Protein AF-A0A6A6W5V9-F1 (afdb_monomer_lite)

Organism: NCBI:txid470096

Structure (mmCIF, N/CA/C/O backbone):
data_AF-A0A6A6W5V9-F1
#
_entry.id   AF-A0A6A6W5V9-F1
#
loop_
_atom_site.group_PDB
_atom_site.id
_atom_site.type_symbol
_atom_site.label_atom_id
_atom_site.label_alt_id
_atom_site.label_comp_id
_atom_site.label_asym_id
_atom_site.label_entity_id
_atom_site.label_seq_id
_atom_site.pdbx_PDB_ins_code
_atom_site.Cartn_x
_atom_site.Cartn_y
_atom_site.Cartn_z
_atom_site.occupancy
_at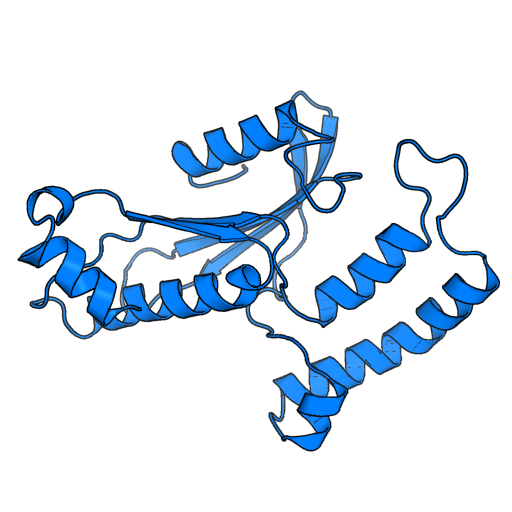om_site.B_iso_or_equiv
_atom_site.auth_seq_id
_atom_site.auth_comp_id
_atom_site.auth_asym_id
_atom_site.auth_atom_id
_atom_site.pdbx_PDB_model_num
ATOM 1 N N . MET A 1 1 ? 5.969 0.106 18.426 1.00 78.44 1 MET A N 1
ATOM 2 C CA . MET A 1 1 ? 4.939 0.489 17.432 1.00 78.44 1 MET A CA 1
ATOM 3 C C . MET A 1 1 ? 3.531 0.160 17.922 1.00 78.44 1 MET A C 1
ATOM 5 O O . MET A 1 1 ? 2.947 1.045 18.519 1.00 78.44 1 MET A O 1
ATOM 9 N N . HIS A 1 2 ? 2.992 -1.065 17.795 1.00 87.19 2 HIS A N 1
ATOM 10 C CA . HIS A 1 2 ? 1.617 -1.368 18.265 1.00 87.19 2 HIS A CA 1
ATOM 11 C C . HIS A 1 2 ? 1.360 -0.992 19.739 1.00 87.19 2 HIS A C 1
ATOM 13 O O . HIS A 1 2 ? 0.440 -0.237 20.027 1.00 87.19 2 HIS A O 1
ATOM 19 N N . HIS A 1 3 ? 2.195 -1.471 20.669 1.00 86.19 3 HIS A N 1
ATOM 20 C CA . HIS A 1 3 ? 2.041 -1.132 22.091 1.00 86.19 3 HIS A CA 1
ATOM 21 C C . HIS A 1 3 ? 2.204 0.364 22.361 1.00 86.19 3 HIS A C 1
ATOM 23 O O . HIS A 1 3 ? 1.461 0.924 23.156 1.00 86.19 3 HIS A O 1
ATOM 29 N N . SER A 1 4 ? 3.124 1.018 21.652 1.00 88.56 4 SER A N 1
ATOM 30 C CA . SER A 1 4 ? 3.313 2.468 21.720 1.00 88.56 4 SER A CA 1
ATOM 31 C C . SER A 1 4 ? 2.030 3.217 21.333 1.00 88.56 4 SER A C 1
ATOM 33 O O . SER A 1 4 ? 1.661 4.165 22.012 1.00 88.56 4 SER A O 1
ATOM 35 N N . LEU A 1 5 ? 1.314 2.753 20.300 1.00 89.12 5 LEU A N 1
ATOM 36 C CA . LEU A 1 5 ? 0.023 3.320 19.895 1.00 89.12 5 LEU A CA 1
ATOM 37 C C . LEU A 1 5 ? -1.068 3.084 20.942 1.00 89.12 5 LEU A C 1
ATOM 39 O O . LEU A 1 5 ? -1.829 4.000 21.224 1.00 89.12 5 LEU A O 1
ATOM 43 N N . GLN A 1 6 ? -1.126 1.895 21.552 1.00 88.50 6 GLN A N 1
ATOM 44 C CA . GLN A 1 6 ? -2.073 1.627 22.640 1.00 88.50 6 GLN A CA 1
ATOM 45 C C . GLN A 1 6 ? -1.836 2.543 23.843 1.00 88.50 6 GLN A C 1
ATOM 47 O O . GLN A 1 6 ? -2.789 3.109 24.366 1.00 88.50 6 GLN A O 1
ATOM 52 N N . VAL A 1 7 ? -0.579 2.713 24.265 1.00 89.06 7 VAL A N 1
ATOM 53 C CA . VAL A 1 7 ? -0.219 3.644 25.347 1.00 89.06 7 VAL A CA 1
ATOM 54 C C . VAL A 1 7 ? -0.593 5.074 24.962 1.00 89.06 7 VAL A C 1
ATOM 56 O O . VAL A 1 7 ? -1.201 5.781 25.759 1.00 89.06 7 VAL A O 1
ATOM 59 N N . PHE A 1 8 ? -0.303 5.488 23.728 1.00 89.06 8 PHE A N 1
ATOM 60 C CA . PHE A 1 8 ? -0.647 6.822 23.244 1.00 89.06 8 PHE A CA 1
ATOM 61 C C . PHE A 1 8 ? -2.147 7.121 23.361 1.00 89.06 8 PHE A C 1
ATOM 63 O O . PHE A 1 8 ? -2.512 8.096 24.008 1.00 89.06 8 PHE A O 1
ATOM 70 N N . VAL A 1 9 ? -3.019 6.261 22.824 1.00 88.31 9 VAL A N 1
ATOM 71 C CA . VAL A 1 9 ? -4.477 6.504 22.819 1.00 88.31 9 VAL A CA 1
ATOM 72 C C . VAL A 1 9 ? -5.152 6.309 24.180 1.00 88.31 9 VAL A C 1
ATOM 74 O O . VAL A 1 9 ? -6.354 6.513 24.291 1.00 88.31 9 VAL A O 1
ATOM 77 N N . THR A 1 10 ? -4.416 5.889 25.213 1.00 86.06 10 THR A N 1
ATOM 78 C CA . THR A 1 10 ? -4.989 5.647 26.550 1.00 86.06 10 THR A CA 1
ATOM 79 C C . THR A 1 10 ? -4.391 6.460 27.670 1.00 86.06 10 THR A C 1
ATOM 81 O O . THR A 1 10 ? -5.098 6.778 28.617 1.00 86.06 10 THR A O 1
ATOM 84 N N . GLN A 1 11 ? -3.099 6.755 27.597 1.00 89.00 11 GLN A N 1
ATOM 85 C CA . GLN A 1 11 ? -2.372 7.418 28.674 1.00 89.00 11 GLN A CA 1
ATOM 86 C C . GLN A 1 11 ? -1.934 8.820 28.274 1.00 89.00 11 GLN A C 1
ATOM 88 O O . GLN A 1 11 ? -1.946 9.716 29.107 1.00 89.00 11 GLN A O 1
ATOM 93 N N . VAL A 1 12 ? -1.551 9.018 27.010 1.00 92.25 12 VAL A N 1
ATOM 94 C CA . VAL A 1 12 ? -1.026 10.308 26.537 1.00 92.25 12 VAL A CA 1
ATOM 95 C C . VAL A 1 12 ? -2.154 11.186 26.002 1.00 92.25 12 VAL A C 1
ATOM 97 O O . VAL A 1 12 ? -2.257 12.355 26.356 1.00 92.25 12 VAL A O 1
ATOM 100 N N . CYS A 1 13 ? -3.015 10.616 25.161 1.00 90.31 13 CYS A N 1
ATOM 101 C CA . CYS A 1 13 ? -4.137 11.296 24.525 1.00 90.31 13 CYS A CA 1
ATOM 102 C C . CYS A 1 13 ? -5.409 10.436 24.640 1.00 90.31 13 CYS A C 1
ATOM 104 O O . CYS A 1 13 ? -5.866 9.885 23.635 1.00 90.31 13 CYS A O 1
ATOM 106 N N . PRO A 1 14 ? -5.976 10.285 25.851 1.00 88.62 14 PRO A N 1
ATOM 107 C CA . PRO A 1 14 ? -7.156 9.448 26.086 1.00 88.62 14 PRO A CA 1
ATOM 108 C C . PRO A 1 14 ? -8.393 9.901 25.295 1.00 88.62 14 PRO A C 1
ATOM 110 O O . PRO A 1 14 ? -9.194 9.062 24.886 1.00 88.62 14 PRO A O 1
ATOM 113 N N . ASP A 1 15 ? -8.510 11.195 24.986 1.00 89.75 15 ASP A N 1
ATOM 114 C CA . ASP A 1 15 ? -9.608 11.745 24.173 1.00 89.75 15 ASP A CA 1
ATOM 115 C C . ASP A 1 15 ? -9.603 11.222 22.724 1.00 89.75 15 ASP A C 1
ATOM 117 O O . ASP A 1 15 ? -10.602 11.316 22.012 1.00 89.75 15 ASP A O 1
ATOM 121 N N . LEU A 1 16 ? -8.487 10.634 22.274 1.00 86.94 16 LEU A N 1
ATOM 122 C CA . LEU A 1 16 ? -8.350 10.020 20.952 1.00 86.94 16 LEU A CA 1
ATOM 123 C C . LEU A 1 16 ? -8.625 8.508 20.952 1.00 86.94 16 LEU A C 1
ATOM 125 O O . LEU A 1 16 ? -8.494 7.880 19.902 1.00 86.94 16 LEU A O 1
ATOM 129 N N . SER A 1 17 ? -9.004 7.916 22.088 1.00 85.25 17 SER A N 1
ATOM 130 C CA . SER A 1 17 ? -9.270 6.472 22.228 1.00 85.25 17 SER A CA 1
ATOM 131 C C . SER A 1 17 ? -10.307 5.945 21.232 1.00 85.25 17 SER A C 1
ATOM 133 O O . SER A 1 17 ? -10.095 4.906 20.605 1.00 85.25 17 SER A O 1
ATOM 135 N N . GLU A 1 18 ? -11.380 6.704 21.013 1.00 86.12 18 GLU A N 1
ATOM 136 C CA . GLU A 1 18 ? -12.452 6.355 20.071 1.00 86.12 18 GLU A CA 1
ATOM 137 C C . GLU A 1 18 ? -12.241 6.946 18.666 1.00 86.12 18 GLU A C 1
ATOM 139 O O . GLU A 1 18 ? -12.945 6.593 17.709 1.00 86.12 18 GLU A O 1
ATOM 144 N N . ALA A 1 19 ? -11.255 7.834 18.502 1.00 86.69 19 ALA A N 1
ATOM 145 C CA . ALA A 1 19 ? -11.025 8.541 17.250 1.00 86.69 19 ALA A CA 1
ATOM 146 C C . ALA A 1 19 ? -10.655 7.578 16.112 1.00 86.69 19 ALA A C 1
ATOM 148 O O . ALA A 1 19 ? -9.946 6.587 16.290 1.00 86.69 19 ALA A O 1
ATOM 149 N N . SER A 1 20 ? -11.114 7.890 14.897 1.00 88.50 20 SER A N 1
ATOM 150 C CA . SER A 1 20 ? -10.758 7.112 13.707 1.00 88.50 20 SER A CA 1
ATOM 151 C C . SER A 1 20 ? -9.262 7.234 13.418 1.00 88.50 20 SER A C 1
ATOM 153 O O . SER A 1 20 ? -8.794 8.280 12.969 1.00 88.50 20 SER A O 1
ATOM 155 N N . PHE A 1 21 ? -8.521 6.149 13.636 1.00 88.69 21 PHE A N 1
ATOM 156 C CA . PHE A 1 21 ? -7.079 6.114 13.447 1.00 88.69 21 PHE A CA 1
ATOM 157 C C . PHE A 1 21 ? -6.738 5.721 12.006 1.00 88.69 21 PHE A C 1
ATOM 159 O O . PHE A 1 21 ? -7.248 4.729 11.477 1.00 88.69 21 PHE A O 1
ATOM 166 N N . ARG A 1 22 ? -5.871 6.494 11.351 1.00 88.06 22 ARG A N 1
ATOM 167 C CA . ARG A 1 22 ? -5.418 6.244 9.978 1.00 88.06 22 ARG A CA 1
ATOM 168 C C . ARG A 1 22 ? -3.896 6.245 9.944 1.00 88.06 22 ARG A C 1
ATOM 170 O O . ARG A 1 22 ? -3.269 7.127 10.517 1.00 88.06 22 ARG A O 1
ATOM 177 N N . LEU A 1 23 ? -3.314 5.255 9.277 1.00 88.19 23 LEU A N 1
ATOM 178 C CA . LEU A 1 23 ? -1.868 5.157 9.096 1.00 88.19 23 LEU A CA 1
ATOM 179 C C . LEU A 1 23 ? -1.469 5.773 7.758 1.00 88.19 23 LEU A C 1
ATOM 181 O O . LEU A 1 23 ? -2.047 5.421 6.734 1.00 88.19 23 LEU A O 1
ATOM 185 N N . THR A 1 24 ? -0.465 6.639 7.756 1.00 88.69 24 THR A N 1
ATOM 186 C CA . THR A 1 24 ? 0.112 7.203 6.531 1.00 88.69 24 THR A CA 1
ATOM 187 C C . THR A 1 24 ? 1.620 7.059 6.549 1.00 88.69 24 THR A C 1
ATOM 189 O O . THR A 1 24 ? 2.232 7.083 7.617 1.00 88.69 24 THR A O 1
ATOM 192 N N . GLY A 1 25 ? 2.235 6.918 5.383 1.00 83.50 25 GLY A N 1
ATOM 193 C CA . GLY A 1 25 ? 3.688 6.868 5.283 1.00 83.50 25 GLY A CA 1
ATOM 194 C C . GLY A 1 25 ? 4.168 6.709 3.853 1.00 83.50 25 GLY A C 1
ATOM 195 O O . GLY A 1 25 ? 3.373 6.468 2.946 1.00 83.50 25 GLY A O 1
ATOM 196 N N . GLU A 1 26 ? 5.479 6.837 3.681 1.00 81.00 26 GLU A N 1
ATOM 197 C CA . GLU A 1 26 ? 6.138 6.850 2.380 1.00 81.00 26 GLU A CA 1
ATOM 198 C C . GLU A 1 26 ? 7.308 5.859 2.307 1.00 81.00 26 GLU A C 1
ATOM 200 O O . GLU A 1 26 ? 7.868 5.471 3.340 1.00 81.00 26 GLU A O 1
ATOM 205 N N . SER A 1 27 ? 7.699 5.454 1.095 1.00 82.75 27 SER A N 1
ATOM 206 C CA . SER A 1 27 ? 8.915 4.672 0.853 1.00 82.75 27 SER A CA 1
ATOM 207 C C . SER A 1 27 ? 8.872 3.339 1.608 1.00 82.75 27 SER A C 1
ATOM 209 O O . SER A 1 27 ? 7.957 2.537 1.406 1.00 82.75 27 SER A O 1
ATOM 211 N N . TYR A 1 28 ? 9.792 3.077 2.535 1.00 74.81 28 TYR A N 1
ATOM 212 C CA . TYR A 1 28 ? 9.809 1.834 3.313 1.00 74.81 28 TYR A CA 1
ATOM 213 C C . TYR A 1 28 ? 8.557 1.634 4.194 1.00 74.81 28 TYR A C 1
ATOM 215 O O . TYR A 1 28 ? 8.293 0.535 4.685 1.00 74.81 28 TYR A O 1
ATOM 223 N N . ALA A 1 29 ? 7.713 2.660 4.348 1.00 78.12 29 ALA A N 1
ATOM 224 C CA . ALA A 1 29 ? 6.372 2.509 4.904 1.00 78.12 29 ALA A CA 1
ATOM 225 C C . ALA A 1 29 ? 5.489 1.523 4.110 1.00 78.12 29 ALA A C 1
ATOM 227 O O . ALA A 1 29 ? 4.567 0.948 4.690 1.00 78.12 29 ALA A O 1
ATOM 228 N N . GLY A 1 30 ? 5.807 1.257 2.836 1.00 74.69 30 GLY A N 1
ATOM 229 C CA . GLY A 1 30 ? 5.242 0.154 2.046 1.00 74.69 30 GLY A CA 1
ATOM 230 C C . GLY A 1 30 ? 5.362 -1.213 2.721 1.00 74.69 30 GLY A C 1
ATOM 231 O O . GLY A 1 30 ? 4.459 -2.036 2.608 1.00 74.69 30 GLY A O 1
ATOM 232 N N . TYR A 1 31 ? 6.411 -1.407 3.520 1.00 74.62 31 TYR A N 1
ATOM 233 C CA . TYR A 1 31 ? 6.621 -2.583 4.360 1.00 74.62 31 TYR A CA 1
ATOM 234 C C . TYR A 1 31 ? 5.998 -2.412 5.757 1.00 74.62 31 TYR A C 1
ATOM 236 O O . TYR A 1 31 ? 5.317 -3.300 6.284 1.00 74.62 31 TYR A O 1
ATOM 244 N N . TYR A 1 32 ? 6.219 -1.255 6.391 1.00 78.69 32 TYR A N 1
ATOM 245 C CA . TYR A 1 32 ? 5.817 -1.045 7.786 1.00 78.69 32 TYR A CA 1
ATOM 246 C C . TYR A 1 32 ? 4.311 -0.941 7.986 1.00 78.69 32 TYR A C 1
ATOM 248 O O . TYR A 1 32 ? 3.791 -1.442 8.981 1.00 78.69 32 TYR A O 1
ATOM 256 N N . LEU A 1 33 ? 3.590 -0.279 7.086 1.00 84.75 33 LEU A N 1
ATOM 257 C CA . LEU A 1 33 ? 2.182 0.006 7.326 1.00 84.75 33 LEU A CA 1
ATOM 258 C C . LEU A 1 33 ? 1.273 -1.213 7.152 1.00 84.75 33 LEU A C 1
ATOM 260 O O . LEU A 1 33 ? 0.412 -1.396 8.014 1.00 84.75 33 LEU A O 1
ATOM 264 N N . PRO A 1 34 ? 1.466 -2.102 6.156 1.00 80.94 34 PRO A N 1
ATOM 265 C CA . PRO A 1 34 ? 0.701 -3.345 6.090 1.00 80.94 34 PRO A CA 1
ATOM 266 C C . PRO A 1 34 ? 0.959 -4.249 7.299 1.00 80.94 34 PRO A C 1
ATOM 268 O O . PRO A 1 34 ? 0.016 -4.788 7.881 1.00 80.94 34 PRO A O 1
ATOM 271 N N . THR A 1 35 ? 2.221 -4.373 7.729 1.00 81.25 35 THR A N 1
ATOM 272 C CA . THR A 1 35 ? 2.598 -5.204 8.885 1.00 81.25 35 THR A CA 1
ATOM 273 C C . THR A 1 35 ? 2.058 -4.635 10.199 1.00 81.25 35 THR A C 1
ATOM 275 O O . THR A 1 35 ? 1.463 -5.366 10.996 1.00 81.25 35 THR A O 1
ATOM 278 N N . LEU A 1 36 ? 2.183 -3.323 10.416 1.00 83.94 36 LEU A N 1
ATOM 279 C CA . LEU A 1 36 ? 1.620 -2.639 11.579 1.00 83.94 36 LEU A CA 1
ATOM 280 C C . LEU A 1 36 ? 0.089 -2.687 11.583 1.00 83.94 36 LEU A C 1
ATOM 282 O O . LEU A 1 36 ? -0.501 -2.983 12.621 1.00 83.94 36 LEU A O 1
ATOM 286 N N . GLY A 1 37 ? -0.553 -2.444 10.439 1.00 87.19 37 GLY A N 1
ATOM 287 C CA . GLY A 1 37 ? -2.004 -2.514 10.290 1.00 87.19 37 GLY A CA 1
ATOM 288 C C . GLY A 1 37 ? -2.541 -3.906 10.620 1.00 87.19 37 GLY A C 1
ATOM 289 O O . GLY A 1 37 ? -3.427 -4.043 11.465 1.00 87.19 37 GLY A O 1
ATOM 290 N N . ALA A 1 38 ? -1.938 -4.954 10.049 1.00 82.81 38 ALA A N 1
ATOM 291 C CA . ALA A 1 38 ? -2.275 -6.340 10.369 1.00 82.81 38 ALA A CA 1
ATOM 292 C C . ALA A 1 38 ? -2.075 -6.649 11.861 1.00 82.81 38 ALA A C 1
ATOM 294 O O . ALA A 1 38 ? -2.933 -7.281 12.483 1.00 82.81 38 ALA A O 1
ATOM 295 N N . ARG A 1 39 ? -0.982 -6.159 12.466 1.00 85.44 39 ARG A N 1
ATOM 296 C CA . ARG A 1 39 ? -0.720 -6.338 13.899 1.00 85.44 39 ARG A CA 1
ATOM 297 C C . ARG A 1 39 ? -1.774 -5.656 14.767 1.00 85.44 39 ARG A C 1
ATOM 299 O O . ARG A 1 39 ? -2.232 -6.290 15.712 1.00 85.44 39 ARG A O 1
ATOM 306 N N . ILE A 1 40 ? -2.166 -4.418 14.457 1.00 89.69 40 ILE A N 1
ATOM 307 C CA . ILE A 1 40 ? -3.221 -3.691 15.181 1.00 89.69 40 ILE A CA 1
ATOM 308 C C . ILE A 1 40 ? -4.521 -4.489 15.153 1.00 89.69 40 ILE A C 1
ATOM 310 O O . ILE A 1 40 ? -5.079 -4.797 16.202 1.00 89.69 40 ILE A O 1
ATOM 314 N N . VAL A 1 41 ? -4.981 -4.890 13.967 1.00 88.12 41 VAL A N 1
ATOM 315 C CA . VAL A 1 41 ? -6.259 -5.602 13.863 1.00 88.12 41 VAL A CA 1
ATOM 316 C C . VAL A 1 41 ? -6.195 -6.977 14.536 1.00 88.12 41 VAL A C 1
ATOM 318 O O . VAL A 1 41 ? -7.134 -7.366 15.229 1.00 88.12 41 VAL A O 1
ATOM 321 N N . SER A 1 42 ? -5.081 -7.700 14.391 1.00 87.56 42 SER A N 1
ATOM 322 C CA . SER A 1 42 ? -4.860 -8.977 15.077 1.00 87.56 42 SER A CA 1
ATOM 323 C C . SER A 1 42 ? -4.929 -8.826 16.600 1.00 87.56 42 SER A C 1
ATOM 325 O O . SER A 1 42 ? -5.635 -9.586 17.259 1.00 87.56 42 SER A O 1
ATOM 327 N N . GLN A 1 43 ? -4.243 -7.832 17.165 1.00 89.69 43 GLN A N 1
ATOM 328 C CA . GLN A 1 43 ? -4.216 -7.601 18.610 1.00 89.69 43 GLN A CA 1
ATOM 329 C C . GLN A 1 43 ? -5.568 -7.146 19.158 1.00 89.69 43 GLN A C 1
ATOM 331 O O . GLN A 1 43 ? -5.985 -7.643 20.203 1.00 89.69 43 GLN A O 1
ATOM 336 N N . ASN A 1 44 ? -6.267 -6.277 18.428 1.00 90.50 44 ASN A N 1
ATOM 337 C CA . ASN A 1 44 ? -7.626 -5.862 18.755 1.00 90.50 44 ASN A CA 1
ATOM 338 C C . ASN A 1 44 ? -8.568 -7.072 18.879 1.00 90.50 44 ASN A C 1
ATOM 340 O O . ASN A 1 44 ? -9.293 -7.212 19.861 1.00 90.50 44 ASN A O 1
ATOM 344 N N . ASN A 1 45 ? -8.502 -7.993 17.911 1.00 88.50 45 ASN A N 1
ATOM 345 C CA . ASN A 1 45 ? -9.332 -9.197 17.900 1.00 88.50 45 ASN A CA 1
ATOM 346 C C . ASN A 1 45 ? -8.955 -10.198 19.008 1.00 88.50 45 ASN A C 1
ATOM 348 O O . ASN A 1 45 ? -9.839 -10.808 19.602 1.00 88.50 45 ASN A O 1
ATOM 352 N N . LEU A 1 46 ? -7.658 -10.389 19.276 1.00 91.38 46 LEU A N 1
ATOM 353 C CA . LEU A 1 46 ? -7.181 -11.330 20.299 1.00 91.38 46 LEU A CA 1
ATOM 354 C C . LEU A 1 46 ? -7.472 -10.849 21.725 1.00 91.38 46 LEU A C 1
ATOM 356 O O . LEU A 1 46 ? -7.684 -11.665 22.620 1.00 91.38 46 LEU A O 1
ATOM 360 N N . TYR A 1 47 ? -7.479 -9.534 21.945 1.00 91.50 47 TYR A N 1
ATOM 361 C CA . TYR A 1 47 ? -7.624 -8.938 23.270 1.00 91.50 47 TYR A CA 1
ATOM 362 C C . TYR A 1 47 ? -8.702 -7.846 23.277 1.00 91.50 47 TYR A C 1
ATOM 364 O O . TYR A 1 47 ? -8.380 -6.671 23.458 1.00 91.50 47 TYR A O 1
ATOM 372 N N . PRO A 1 48 ? -9.992 -8.205 23.152 1.00 89.69 48 PRO A N 1
ATOM 373 C CA . PRO A 1 48 ? -11.083 -7.236 22.999 1.00 89.69 48 PRO A CA 1
ATOM 374 C C . PRO A 1 48 ? -11.295 -6.339 24.229 1.00 89.69 48 PRO A C 1
ATOM 376 O O . PRO A 1 48 ? -11.877 -5.270 24.118 1.00 89.69 48 PRO A O 1
ATOM 379 N N . LYS A 1 49 ? -10.816 -6.761 25.408 1.00 89.62 49 LYS A N 1
ATOM 380 C CA . LYS A 1 49 ? -10.891 -5.983 26.658 1.00 89.62 49 LYS A CA 1
ATOM 381 C C . LYS A 1 49 ? -9.714 -5.023 26.860 1.00 89.62 49 LYS A C 1
ATOM 383 O O . LYS A 1 49 ? -9.714 -4.261 27.820 1.00 89.62 49 LYS A O 1
ATOM 388 N N . ARG A 1 50 ? -8.674 -5.100 26.022 1.00 87.56 50 ARG A N 1
ATOM 389 C CA . ARG A 1 50 ? -7.555 -4.149 26.071 1.00 87.56 50 ARG A CA 1
ATOM 390 C C . ARG A 1 50 ? -7.929 -2.873 25.325 1.00 87.56 50 ARG A C 1
ATOM 392 O O . ARG A 1 50 ? -8.830 -2.913 24.491 1.00 87.56 50 ARG A O 1
ATOM 399 N N . PRO A 1 51 ? -7.210 -1.770 25.559 1.00 86.31 51 PRO A N 1
ATOM 400 C CA . PRO A 1 51 ? -7.369 -0.591 24.736 1.00 86.31 51 PRO A CA 1
ATOM 401 C C . PRO A 1 51 ? -7.193 -0.880 23.253 1.00 86.31 51 PRO A C 1
ATOM 403 O O . PRO A 1 51 ? -6.204 -1.494 22.834 1.00 86.31 51 PRO A O 1
ATOM 406 N N . GLN A 1 52 ? -8.175 -0.447 22.476 1.00 89.94 52 GLN A N 1
ATOM 407 C CA . GLN A 1 52 ? -8.241 -0.700 21.050 1.00 89.94 52 GLN A CA 1
ATOM 408 C C . GLN A 1 52 ? -7.645 0.484 20.298 1.00 89.94 52 GLN A C 1
ATOM 410 O O . GLN A 1 52 ? -7.855 1.636 20.662 1.00 89.94 52 GLN A O 1
ATOM 415 N N . VAL A 1 53 ? -6.932 0.203 19.210 1.00 90.62 53 VAL A N 1
ATOM 416 C CA . VAL A 1 53 ? -6.613 1.237 18.219 1.00 90.62 53 VAL A CA 1
ATOM 417 C C . VAL A 1 53 ? -7.657 1.134 17.116 1.00 90.62 53 VAL A C 1
ATOM 419 O O . VAL A 1 53 ? -7.702 0.127 16.403 1.00 90.62 53 VAL A O 1
ATOM 422 N N . ASN A 1 54 ? -8.511 2.150 16.974 1.00 90.56 54 ASN A N 1
ATOM 423 C CA . ASN A 1 54 ? -9.614 2.179 16.007 1.00 90.56 54 ASN A CA 1
ATOM 424 C C . ASN A 1 54 ? -9.118 2.439 14.568 1.00 90.56 54 ASN A C 1
ATOM 426 O O . ASN A 1 54 ? -9.453 3.443 13.938 1.00 90.56 54 ASN A O 1
ATOM 430 N N . LEU A 1 55 ? -8.275 1.536 14.052 1.00 91.25 55 LEU A N 1
ATOM 431 C CA . LEU A 1 55 ? -7.695 1.620 12.713 1.00 91.25 55 LEU A CA 1
ATOM 432 C C . LEU A 1 55 ? -8.788 1.508 11.642 1.00 91.25 55 LEU A C 1
ATOM 434 O O . LEU A 1 55 ? -9.472 0.485 11.549 1.00 91.25 55 LEU A O 1
ATOM 438 N N . LYS A 1 56 ? -8.915 2.548 10.815 1.00 88.38 56 LYS A N 1
ATOM 439 C CA . LYS A 1 56 ? -9.847 2.605 9.681 1.00 88.38 56 LYS A CA 1
ATOM 440 C C . LYS A 1 56 ? -9.171 2.321 8.351 1.00 88.38 56 LYS A C 1
ATOM 442 O O . LYS A 1 56 ? -9.713 1.576 7.543 1.00 88.38 56 LYS A O 1
ATOM 447 N N . SER A 1 57 ? -8.003 2.913 8.116 1.00 82.75 57 SER A N 1
ATOM 448 C CA . SER A 1 57 ? -7.335 2.815 6.822 1.00 82.75 57 SER A CA 1
ATOM 449 C C . SER A 1 57 ? -5.831 3.050 6.909 1.00 82.75 57 SER A C 1
ATOM 451 O O . SER A 1 57 ? -5.293 3.549 7.903 1.00 82.75 57 SER A O 1
ATOM 453 N N . THR A 1 58 ? -5.156 2.681 5.826 1.00 83.00 58 THR A N 1
ATOM 454 C CA . THR A 1 58 ? -3.736 2.918 5.600 1.00 83.00 58 THR A CA 1
ATOM 455 C C . THR A 1 58 ? -3.561 3.570 4.234 1.00 83.00 58 THR A C 1
ATOM 457 O O . THR A 1 58 ? -4.193 3.128 3.278 1.00 83.00 58 THR A O 1
ATOM 460 N N . LEU A 1 59 ? -2.729 4.605 4.144 1.00 84.19 59 LEU A N 1
ATOM 461 C CA . LEU A 1 59 ? -2.301 5.228 2.895 1.00 84.19 59 LEU A CA 1
ATOM 462 C C . LEU A 1 59 ? -0.783 5.151 2.799 1.00 84.19 59 LEU A C 1
ATOM 464 O O . LEU A 1 59 ? -0.068 5.486 3.741 1.00 84.19 59 LEU A O 1
ATOM 468 N N . ILE A 1 60 ? -0.303 4.680 1.655 1.00 80.75 60 ILE A N 1
ATOM 469 C CA . ILE A 1 60 ? 1.118 4.499 1.389 1.00 80.75 60 ILE A CA 1
ATOM 470 C C . ILE A 1 60 ? 1.438 5.289 0.127 1.00 80.75 60 ILE A C 1
ATOM 472 O O . ILE A 1 60 ? 0.969 4.932 -0.951 1.00 80.75 60 ILE A O 1
ATOM 476 N N . GLY A 1 61 ? 2.203 6.367 0.266 1.00 77.69 61 GLY A N 1
ATOM 477 C CA . GLY A 1 61 ? 2.757 7.098 -0.872 1.00 77.69 61 GLY A CA 1
ATOM 478 C C . GLY A 1 61 ? 4.066 6.451 -1.306 1.00 77.69 61 GLY A C 1
ATOM 479 O O . GLY A 1 61 ? 4.864 6.091 -0.449 1.00 77.69 61 GLY A O 1
ATOM 480 N N . ASN A 1 62 ? 4.286 6.264 -2.609 1.00 73.50 62 ASN A N 1
ATOM 481 C CA . ASN A 1 62 ? 5.586 5.842 -3.158 1.00 73.50 62 ASN A CA 1
ATOM 482 C C . ASN A 1 62 ? 6.241 4.679 -2.385 1.00 73.50 62 ASN A C 1
ATOM 484 O O . ASN A 1 62 ? 7.432 4.682 -2.083 1.00 73.50 62 ASN A O 1
ATOM 488 N N . GLY A 1 63 ? 5.413 3.719 -1.972 1.00 73.38 63 GLY A N 1
ATOM 489 C CA . GLY A 1 63 ? 5.827 2.675 -1.055 1.00 73.38 63 GLY A CA 1
ATOM 490 C C . GLY A 1 63 ? 6.715 1.648 -1.739 1.00 73.38 63 GLY A C 1
ATOM 491 O O . GLY A 1 63 ? 6.397 1.193 -2.837 1.00 73.38 63 GLY A O 1
ATOM 492 N N . LEU A 1 64 ? 7.751 1.186 -1.042 1.00 70.69 64 LEU A N 1
ATOM 493 C CA . LEU A 1 64 ? 8.409 -0.069 -1.376 1.00 70.69 64 LEU A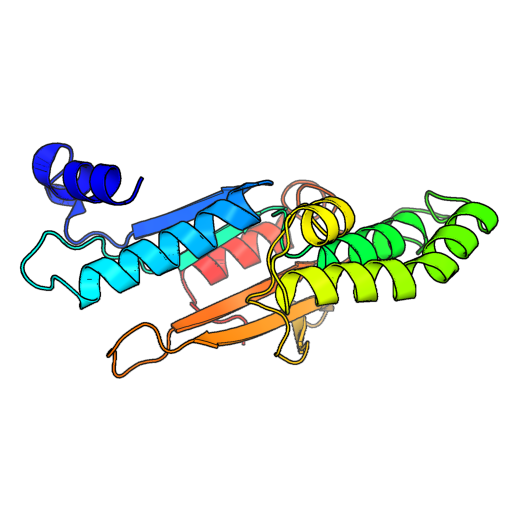 CA 1
ATOM 494 C C . LEU A 1 64 ? 7.432 -1.211 -1.073 1.00 70.69 64 LEU A C 1
ATOM 496 O O . LEU A 1 64 ? 7.343 -1.720 0.046 1.00 70.69 64 LEU A O 1
ATOM 500 N N . VAL A 1 65 ? 6.627 -1.530 -2.078 1.00 68.38 65 VAL A N 1
ATOM 501 C CA . VAL A 1 65 ? 5.733 -2.693 -2.1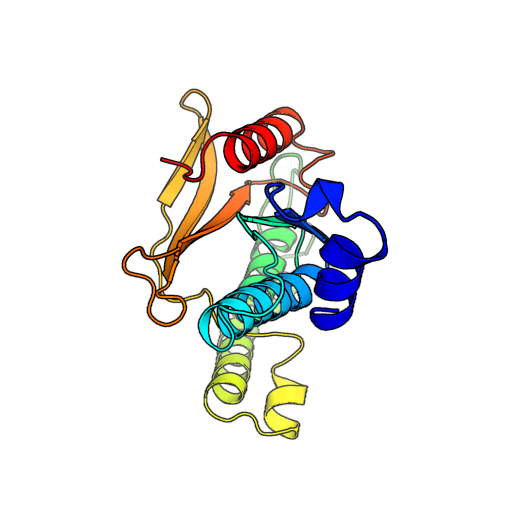32 1.00 68.38 65 VAL A CA 1
ATOM 502 C C . VAL A 1 65 ? 6.535 -3.934 -2.610 1.00 68.38 65 VAL A C 1
ATOM 504 O O . VAL A 1 65 ? 7.764 -3.860 -2.607 1.00 68.38 65 VAL A O 1
ATOM 507 N N . PRO A 1 66 ? 5.954 -5.102 -2.951 1.00 64.75 66 PRO A N 1
ATOM 508 C CA . PRO A 1 66 ? 6.737 -6.280 -3.336 1.00 64.75 66 PRO A CA 1
ATOM 509 C C . PRO A 1 66 ? 7.850 -5.998 -4.358 1.00 64.75 66 PRO A C 1
ATOM 511 O O . PRO A 1 66 ? 7.645 -5.217 -5.288 1.00 64.75 66 PRO A O 1
ATOM 514 N N . VAL A 1 67 ? 8.995 -6.684 -4.263 1.00 59.12 67 VAL A N 1
ATOM 515 C CA . VAL A 1 67 ? 10.081 -6.641 -5.269 1.00 59.12 67 VAL A CA 1
ATOM 516 C C . VAL A 1 67 ? 9.553 -7.019 -6.632 1.00 59.12 67 VAL A C 1
ATOM 518 O O . VAL A 1 67 ? 9.977 -6.454 -7.625 1.00 59.12 67 VAL A O 1
ATOM 521 N N . LEU A 1 68 ? 8.599 -7.943 -6.679 1.00 61.56 68 LEU A N 1
ATOM 522 C CA . LEU A 1 68 ? 7.975 -8.373 -7.922 1.00 61.56 68 LEU A CA 1
ATOM 523 C C . LEU A 1 68 ? 7.294 -7.211 -8.659 1.00 61.56 68 LEU A C 1
ATOM 525 O O . LEU A 1 68 ? 7.439 -7.080 -9.871 1.00 61.56 68 LEU A O 1
ATOM 529 N N . ASP A 1 69 ? 6.594 -6.344 -7.930 1.00 62.44 69 ASP A N 1
ATOM 530 C CA . ASP A 1 69 ? 5.918 -5.189 -8.520 1.00 62.44 69 ASP A CA 1
ATOM 531 C C . ASP A 1 69 ? 6.901 -4.038 -8.774 1.00 62.44 69 ASP A C 1
ATOM 533 O O . ASP A 1 69 ? 6.833 -3.396 -9.820 1.00 62.44 69 ASP A O 1
ATOM 537 N N . ASN A 1 70 ? 7.866 -3.818 -7.875 1.00 65.75 70 ASN A N 1
ATOM 538 C CA . ASN A 1 70 ? 8.886 -2.785 -8.063 1.00 65.75 70 ASN A CA 1
ATOM 539 C C . ASN A 1 70 ? 9.845 -3.104 -9.215 1.00 65.75 70 ASN A C 1
ATOM 541 O O . ASN A 1 70 ? 10.179 -2.209 -9.977 1.00 65.75 70 ASN A O 1
ATOM 545 N N . ALA A 1 71 ? 10.273 -4.356 -9.387 1.00 66.94 71 ALA A N 1
ATOM 546 C CA . ALA A 1 71 ? 11.197 -4.754 -10.449 1.00 66.94 71 ALA A CA 1
ATOM 547 C C . ALA A 1 71 ? 10.586 -4.540 -11.839 1.00 66.94 71 ALA A C 1
ATOM 549 O O . ALA A 1 71 ? 11.246 -3.996 -12.725 1.00 66.94 71 ALA A O 1
ATOM 550 N N . PHE A 1 72 ? 9.311 -4.906 -12.018 1.00 71.81 72 PHE A N 1
ATOM 551 C CA . PHE A 1 72 ? 8.584 -4.569 -13.241 1.00 71.81 72 PHE A CA 1
ATOM 552 C C . PHE A 1 72 ? 8.363 -3.056 -13.356 1.00 71.81 72 PHE A C 1
ATOM 554 O O . PHE A 1 72 ? 8.621 -2.497 -14.415 1.00 71.81 72 PHE A O 1
ATOM 561 N N . GLY A 1 73 ? 7.959 -2.384 -12.273 1.00 74.44 73 GLY A N 1
ATOM 562 C CA . GLY A 1 73 ? 7.736 -0.936 -12.261 1.00 74.44 73 GLY A CA 1
ATOM 563 C C . GLY A 1 73 ? 8.982 -0.120 -12.623 1.00 74.44 73 GLY A C 1
ATOM 564 O O . GLY A 1 73 ? 8.865 0.887 -13.316 1.00 74.44 73 GLY A O 1
ATOM 565 N N . TYR A 1 74 ? 10.179 -0.572 -12.234 1.00 71.31 74 TYR A N 1
ATOM 566 C CA . TYR A 1 74 ? 11.446 0.038 -12.645 1.00 71.31 74 TYR A CA 1
ATOM 567 C C . TYR A 1 74 ? 11.670 -0.091 -14.147 1.00 71.31 74 TYR A C 1
ATOM 569 O O . TYR A 1 74 ? 12.021 0.894 -14.790 1.00 71.31 74 TYR A O 1
ATOM 577 N N . TRP A 1 75 ? 11.456 -1.281 -14.713 1.00 75.00 75 TRP A N 1
ATOM 578 C CA . TRP A 1 75 ? 11.554 -1.461 -16.159 1.00 75.00 75 TRP A CA 1
ATOM 579 C C . TRP A 1 75 ? 10.517 -0.603 -16.886 1.00 75.00 75 TRP A C 1
ATOM 581 O O . TRP A 1 75 ? 10.882 0.184 -17.748 1.00 75.00 75 TRP A O 1
ATOM 591 N N . GLU A 1 76 ? 9.247 -0.674 -16.487 1.00 76.44 76 GLU A N 1
ATOM 592 C CA . GLU A 1 76 ? 8.163 0.105 -17.087 1.00 76.44 76 GLU A CA 1
ATOM 593 C C . GLU A 1 76 ? 8.473 1.609 -17.056 1.00 76.44 76 GLU A C 1
ATOM 595 O O . GLU A 1 76 ? 8.415 2.270 -18.088 1.00 76.44 76 GLU A O 1
ATOM 600 N N . THR A 1 77 ? 8.901 2.143 -15.913 1.00 72.81 77 THR A N 1
ATOM 601 C CA . THR A 1 77 ? 9.190 3.578 -15.756 1.00 72.81 77 THR A CA 1
ATOM 602 C C . THR A 1 77 ? 10.406 4.035 -16.566 1.00 72.81 77 THR A C 1
ATOM 604 O O . THR A 1 77 ? 10.404 5.143 -17.095 1.00 72.81 77 THR A O 1
ATOM 607 N N . LEU A 1 78 ? 11.462 3.219 -16.651 1.00 75.88 78 LEU A N 1
ATOM 608 C CA . LEU A 1 78 ? 12.737 3.629 -17.256 1.00 75.88 78 LEU A CA 1
ATOM 609 C C . LEU A 1 78 ? 12.818 3.314 -18.755 1.00 75.88 78 LEU A C 1
ATOM 611 O O . LEU A 1 78 ? 13.560 3.987 -19.474 1.00 75.88 78 LEU A O 1
ATOM 615 N N . CYS A 1 79 ? 12.068 2.308 -19.210 1.00 74.19 79 CYS A N 1
ATOM 616 C CA . CYS A 1 79 ? 12.150 1.751 -20.561 1.00 74.19 79 CYS A CA 1
ATOM 617 C C . CYS A 1 79 ? 10.919 1.984 -21.432 1.00 74.19 79 CYS A C 1
ATOM 619 O O . CYS A 1 79 ? 10.996 1.780 -22.642 1.00 74.19 79 CYS A O 1
ATOM 621 N N . THR A 1 80 ? 9.799 2.431 -20.863 1.00 79.12 80 THR A N 1
ATOM 622 C CA . THR A 1 80 ? 8.706 3.001 -21.663 1.00 79.12 80 THR A CA 1
ATOM 623 C C . THR A 1 80 ? 8.875 4.513 -21.771 1.00 79.12 80 THR A C 1
ATOM 625 O O . THR A 1 80 ? 9.747 5.083 -21.121 1.00 79.12 80 THR A O 1
ATOM 628 N N . ILE A 1 81 ? 8.086 5.164 -22.629 1.00 69.62 81 ILE A N 1
ATOM 629 C CA . ILE A 1 81 ? 8.064 6.626 -22.741 1.00 69.62 81 ILE A CA 1
ATOM 630 C C . ILE A 1 81 ? 7.044 7.152 -21.722 1.00 69.62 81 ILE A C 1
ATOM 632 O O . ILE A 1 81 ? 5.837 7.024 -21.961 1.00 69.62 81 ILE A O 1
ATOM 636 N N . PRO A 1 82 ? 7.470 7.734 -20.586 1.00 63.31 82 PRO A N 1
ATOM 637 C CA . PRO A 1 82 ? 6.541 8.342 -19.645 1.00 63.31 82 PRO A CA 1
ATOM 638 C C . PRO A 1 82 ? 5.950 9.614 -20.265 1.00 63.31 82 PRO A C 1
ATOM 640 O O . PRO A 1 82 ? 6.591 10.270 -21.090 1.00 63.31 82 PRO A O 1
ATOM 643 N N . LYS A 1 83 ? 4.742 10.025 -19.853 1.00 53.69 83 LYS A N 1
ATOM 644 C CA . LYS A 1 83 ? 4.201 11.322 -20.298 1.00 53.69 83 LYS A CA 1
ATOM 645 C C . LYS A 1 83 ? 5.158 12.448 -19.894 1.00 53.69 83 LYS A C 1
ATOM 647 O O . LYS A 1 83 ? 5.543 12.533 -18.732 1.00 53.69 83 LYS A O 1
ATOM 652 N N . GLY A 1 84 ? 5.489 13.314 -20.851 1.00 63.31 84 GLY A N 1
ATOM 653 C CA . GLY A 1 84 ? 6.419 14.434 -20.666 1.00 63.31 84 GLY A CA 1
ATOM 654 C C . GLY A 1 84 ? 7.846 14.176 -21.162 1.00 63.31 84 GLY A C 1
ATOM 655 O O . GLY A 1 84 ? 8.678 15.070 -21.050 1.00 63.31 84 GLY A O 1
ATOM 656 N N . PHE A 1 85 ? 8.127 12.998 -21.726 1.00 66.88 85 PHE A N 1
ATOM 657 C CA . PHE A 1 85 ? 9.424 12.661 -22.311 1.00 66.88 85 PHE A CA 1
ATOM 658 C C . PHE A 1 85 ? 9.279 12.277 -23.786 1.00 66.88 85 PHE A C 1
ATOM 660 O O . PHE A 1 85 ? 8.314 11.621 -24.168 1.00 66.88 85 PHE A O 1
ATOM 667 N N . ASP A 1 86 ? 10.276 12.635 -24.597 1.00 79.19 86 ASP A N 1
ATOM 668 C CA . ASP A 1 86 ? 10.316 12.286 -26.027 1.00 79.19 86 ASP A CA 1
ATOM 669 C C . ASP A 1 86 ? 10.906 10.889 -26.282 1.00 79.19 86 ASP A C 1
ATOM 671 O O . ASP A 1 86 ? 10.773 10.329 -27.369 1.00 79.19 86 ASP A O 1
ATOM 675 N N . LYS A 1 87 ? 11.594 10.321 -25.286 1.00 77.00 87 LYS A N 1
ATOM 676 C CA . LYS A 1 87 ? 12.246 9.008 -25.346 1.00 77.00 87 LYS A CA 1
ATOM 677 C C . LYS A 1 87 ? 12.359 8.388 -23.948 1.00 77.00 87 LYS A C 1
ATOM 679 O O . LYS A 1 87 ? 12.321 9.136 -22.968 1.00 77.00 87 LYS A O 1
ATOM 684 N N . PRO A 1 88 ? 12.526 7.057 -23.838 1.00 77.12 88 PRO A N 1
ATOM 685 C CA . PRO A 1 88 ? 12.773 6.409 -22.555 1.00 77.12 88 PRO A CA 1
ATOM 686 C C . PRO A 1 88 ? 14.036 6.952 -21.874 1.00 77.12 88 PRO A C 1
ATOM 688 O O . PRO A 1 88 ? 14.946 7.472 -22.529 1.00 77.12 88 PRO A O 1
ATOM 691 N N . VAL A 1 89 ? 14.091 6.827 -20.547 1.00 78.62 89 VAL A N 1
ATOM 692 C CA . VAL A 1 89 ? 15.243 7.273 -19.743 1.00 78.62 89 VAL A CA 1
ATOM 693 C C . VAL A 1 89 ? 16.474 6.424 -20.060 1.00 78.62 89 VAL A C 1
ATOM 695 O O . VAL A 1 89 ? 17.588 6.942 -20.140 1.00 78.62 89 VAL A O 1
ATOM 698 N N . PHE A 1 90 ? 16.272 5.121 -20.250 1.00 78.75 90 PHE A N 1
ATOM 699 C CA . PHE A 1 90 ? 17.312 4.177 -20.644 1.00 78.75 90 PHE A CA 1
ATOM 700 C C . PHE A 1 90 ? 17.348 3.956 -22.153 1.00 78.75 90 PHE A C 1
ATOM 702 O O . PHE A 1 90 ? 16.356 4.127 -22.858 1.00 78.75 90 PHE A O 1
ATOM 709 N N . ASN A 1 91 ? 18.524 3.579 -22.656 1.00 81.06 91 ASN A N 1
ATOM 710 C CA . ASN A 1 91 ? 18.664 3.191 -24.054 1.00 81.06 91 ASN A CA 1
ATOM 711 C C . ASN A 1 91 ? 18.135 1.766 -24.295 1.00 81.06 91 ASN A C 1
ATOM 713 O O . ASN A 1 91 ? 17.948 0.984 -23.363 1.00 81.06 91 ASN A O 1
ATOM 717 N N . GLU A 1 92 ? 17.924 1.428 -25.566 1.00 84.56 92 GLU A N 1
ATOM 718 C CA . GLU A 1 92 ? 17.374 0.137 -25.996 1.00 84.56 92 GLU A CA 1
ATOM 719 C C . GLU A 1 92 ? 18.160 -1.053 -25.425 1.00 84.56 92 GLU A C 1
ATOM 721 O O . GLU A 1 92 ? 17.576 -1.928 -24.792 1.00 84.56 92 GLU A O 1
ATOM 726 N N . THR A 1 93 ? 19.496 -1.025 -25.501 1.00 81.50 93 THR A N 1
ATOM 727 C CA . THR A 1 93 ? 20.354 -2.087 -24.951 1.00 81.50 93 THR A CA 1
ATOM 728 C C . THR A 1 93 ? 20.133 -2.309 -23.452 1.00 81.50 93 THR A C 1
ATOM 730 O O . THR A 1 93 ? 20.057 -3.448 -22.995 1.00 81.50 93 THR A O 1
ATOM 733 N N . GLN A 1 94 ? 20.029 -1.239 -22.660 1.00 74.50 94 GLN A N 1
ATOM 734 C CA . GLN A 1 94 ? 19.765 -1.339 -21.222 1.00 74.50 94 GLN A CA 1
ATOM 735 C C . GLN A 1 94 ? 18.394 -1.967 -20.956 1.00 74.50 94 GLN A C 1
ATOM 737 O O . GLN A 1 94 ? 18.259 -2.827 -20.083 1.00 74.50 94 GLN A O 1
ATOM 742 N N . CYS A 1 95 ? 17.392 -1.570 -21.734 1.00 77.50 95 CYS A N 1
ATOM 743 C CA . CYS A 1 95 ? 16.030 -2.059 -21.604 1.00 77.50 95 CYS A CA 1
ATOM 744 C C . CYS A 1 95 ? 15.868 -3.521 -22.015 1.00 77.50 95 CYS A C 1
ATOM 746 O O . CYS A 1 95 ? 15.158 -4.256 -21.323 1.00 77.50 95 CYS A O 1
ATOM 748 N N . ASP A 1 96 ? 16.583 -3.962 -23.047 1.00 82.50 96 ASP A N 1
ATOM 749 C CA . ASP A 1 96 ? 16.643 -5.362 -23.470 1.00 82.50 96 ASP A CA 1
ATOM 750 C C . ASP A 1 96 ? 17.305 -6.239 -22.410 1.00 82.50 96 ASP A C 1
ATOM 752 O O . ASP A 1 96 ? 16.791 -7.304 -22.062 1.00 82.50 96 ASP A O 1
ATOM 756 N N . ILE A 1 97 ? 18.416 -5.771 -21.828 1.00 76.19 97 ILE A N 1
ATOM 757 C CA . ILE A 1 97 ? 19.090 -6.475 -20.731 1.00 76.19 97 ILE A CA 1
ATOM 758 C C . ILE A 1 97 ? 18.142 -6.617 -19.539 1.00 76.19 97 ILE A C 1
ATOM 760 O O . ILE A 1 97 ? 18.028 -7.702 -18.962 1.00 76.19 97 ILE A O 1
ATOM 764 N N . MET A 1 98 ? 17.446 -5.546 -19.156 1.00 76.44 98 MET A N 1
ATOM 765 C CA . MET A 1 98 ? 16.482 -5.597 -18.059 1.00 76.44 98 MET A CA 1
ATOM 766 C C . MET A 1 98 ? 15.324 -6.556 -18.367 1.00 76.44 98 MET A C 1
ATOM 768 O O . MET A 1 98 ? 15.014 -7.409 -17.534 1.00 76.44 98 MET A O 1
ATOM 772 N N . ALA A 1 99 ? 14.733 -6.477 -19.563 1.00 80.62 99 ALA A N 1
ATOM 773 C CA . ALA A 1 99 ? 13.631 -7.340 -19.987 1.00 80.62 99 ALA A CA 1
ATOM 774 C C . ALA A 1 99 ? 14.033 -8.823 -20.012 1.00 80.62 99 ALA A C 1
ATOM 776 O O . ALA A 1 99 ? 13.298 -9.670 -19.503 1.00 80.62 99 ALA A O 1
ATOM 777 N N . ALA A 1 100 ? 15.224 -9.144 -20.526 1.00 80.06 100 ALA A N 1
ATOM 778 C CA . ALA A 1 100 ? 15.740 -10.510 -20.579 1.00 80.06 100 ALA A CA 1
ATOM 779 C C . ALA A 1 100 ? 15.977 -11.110 -19.181 1.00 80.06 100 ALA A C 1
ATOM 781 O O . ALA A 1 100 ? 15.786 -12.310 -18.969 1.00 80.06 100 ALA A O 1
ATOM 782 N N . ASN A 1 101 ? 16.367 -10.284 -18.206 1.00 80.25 101 ASN A N 1
ATOM 783 C CA . ASN A 1 101 ? 16.629 -10.727 -16.835 1.00 80.25 101 ASN A CA 1
ATOM 784 C C . ASN A 1 101 ? 15.382 -10.738 -15.943 1.00 80.25 101 ASN A C 1
ATOM 786 O O . ASN A 1 101 ? 15.358 -11.453 -14.933 1.00 80.25 101 ASN A O 1
ATOM 790 N N . LEU A 1 102 ? 14.340 -9.987 -16.302 1.00 78.56 102 LEU A N 1
ATOM 791 C CA . LEU A 1 102 ? 13.153 -9.823 -15.472 1.00 78.56 102 LEU A CA 1
ATOM 792 C C . LEU A 1 102 ? 12.471 -11.161 -15.121 1.00 78.56 102 LEU A C 1
ATOM 794 O O . LEU A 1 102 ? 12.225 -11.381 -13.935 1.00 78.56 102 LEU A O 1
ATOM 798 N N . PRO A 1 103 ? 12.251 -12.123 -16.044 1.00 82.19 103 PRO A N 1
ATOM 799 C CA . PRO A 1 103 ? 11.666 -13.418 -15.688 1.00 82.19 103 PRO A CA 1
ATOM 800 C C . PRO A 1 103 ? 12.464 -14.176 -14.619 1.00 82.19 103 PRO A C 1
ATOM 802 O O . PRO A 1 103 ? 11.883 -14.786 -13.717 1.00 82.19 103 PRO A O 1
ATOM 805 N N . ARG A 1 104 ? 13.802 -14.112 -14.680 1.00 78.44 104 ARG A N 1
ATOM 806 C CA . ARG A 1 104 ? 14.682 -14.729 -13.678 1.00 78.44 104 ARG A CA 1
ATOM 807 C C . ARG A 1 104 ? 14.568 -14.013 -12.336 1.00 78.44 104 ARG A C 1
ATOM 809 O O . ARG A 1 104 ? 14.441 -14.689 -11.318 1.00 78.44 104 ARG A O 1
ATOM 816 N N . CYS A 1 105 ? 14.567 -12.680 -12.335 1.00 73.31 105 CYS A N 1
ATOM 817 C CA . CYS A 1 105 ? 14.363 -11.873 -11.130 1.00 73.31 105 CYS A CA 1
ATOM 818 C C . CYS A 1 105 ? 13.036 -12.238 -10.445 1.00 73.31 105 CYS A C 1
ATOM 820 O O . CYS A 1 105 ? 13.016 -12.570 -9.260 1.00 73.31 105 CYS A O 1
ATOM 822 N N . MET A 1 106 ? 11.951 -12.321 -11.220 1.00 78.00 106 MET A N 1
ATOM 823 C CA . MET A 1 106 ? 10.629 -12.689 -10.712 1.00 78.00 106 MET A CA 1
ATOM 824 C C . MET A 1 106 ? 10.592 -14.114 -10.144 1.00 78.00 106 MET A C 1
ATOM 826 O O . MET A 1 106 ? 9.941 -14.370 -9.131 1.00 78.00 106 MET A O 1
ATOM 830 N N . LYS A 1 107 ? 11.313 -15.055 -10.766 1.00 80.50 107 LYS A N 1
ATOM 831 C CA . LYS A 1 107 ? 11.406 -16.442 -10.291 1.00 80.50 107 LYS A CA 1
ATOM 832 C C . LYS A 1 107 ? 12.149 -16.549 -8.959 1.00 80.50 107 LYS A C 1
ATOM 834 O O . LYS A 1 107 ? 11.693 -17.270 -8.078 1.00 80.50 107 LYS A O 1
ATOM 839 N N . VAL A 1 108 ? 13.264 -15.833 -8.805 1.00 73.69 108 VAL A N 1
ATOM 840 C CA . VAL A 1 108 ? 14.040 -15.807 -7.552 1.00 73.69 108 VAL A CA 1
ATOM 841 C C . VAL A 1 108 ? 13.228 -15.140 -6.444 1.00 73.69 108 VAL A C 1
ATOM 843 O O . VAL A 1 108 ? 13.102 -15.699 -5.357 1.00 73.69 108 VAL A O 1
ATOM 846 N N . ALA A 1 109 ? 12.579 -14.015 -6.749 1.00 71.62 109 ALA A N 1
ATOM 847 C CA . ALA A 1 109 ? 11.666 -13.354 -5.828 1.00 71.62 109 ALA A CA 1
ATOM 848 C C . ALA A 1 109 ? 10.531 -14.280 -5.359 1.00 71.62 109 ALA A C 1
ATOM 850 O O . ALA A 1 109 ? 10.302 -14.397 -4.157 1.00 71.62 109 ALA A O 1
ATOM 851 N N . ARG A 1 110 ? 9.897 -15.028 -6.276 1.00 75.88 110 ARG A N 1
ATOM 852 C CA . ARG A 1 110 ? 8.906 -16.064 -5.934 1.00 75.88 110 ARG A CA 1
ATOM 853 C C . ARG A 1 110 ? 9.475 -17.169 -5.042 1.00 75.88 110 ARG A C 1
ATOM 855 O O . ARG A 1 110 ? 8.847 -17.505 -4.047 1.00 75.88 110 ARG A O 1
ATOM 862 N N . ALA A 1 111 ? 10.673 -17.666 -5.340 1.00 78.31 111 ALA A N 1
ATOM 863 C CA . ALA A 1 111 ? 11.311 -18.704 -4.534 1.00 78.31 111 ALA A CA 1
ATOM 864 C C . ALA A 1 111 ? 11.527 -18.274 -3.073 1.00 78.31 111 ALA A C 1
ATOM 866 O O . ALA A 1 111 ? 11.278 -19.070 -2.178 1.00 78.31 111 ALA A O 1
ATOM 867 N N . CYS A 1 112 ? 11.908 -17.018 -2.814 1.00 68.19 112 CYS A N 1
ATOM 868 C CA . CYS A 1 112 ? 12.006 -16.515 -1.439 1.00 68.19 112 CYS A CA 1
ATOM 869 C C . CYS A 1 112 ? 10.647 -16.458 -0.729 1.00 68.19 112 CYS A C 1
ATOM 871 O O . CYS A 1 112 ? 10.564 -16.701 0.472 1.00 68.19 112 CYS A O 1
ATOM 873 N N . TYR A 1 113 ? 9.571 -16.130 -1.448 1.00 65.06 113 TYR A N 1
ATOM 874 C CA . TYR A 1 113 ? 8.237 -16.135 -0.848 1.00 65.06 113 TYR A CA 1
ATOM 875 C C . TYR A 1 113 ? 7.778 -17.528 -0.457 1.00 65.06 113 TYR A C 1
ATOM 877 O O . TYR A 1 113 ? 7.240 -17.706 0.634 1.00 65.06 113 TYR A O 1
ATOM 885 N N . ASP A 1 114 ? 7.987 -18.488 -1.350 1.00 75.38 114 ASP A N 1
ATOM 886 C CA . ASP A 1 114 ? 7.538 -19.861 -1.152 1.00 75.38 114 ASP A CA 1
ATOM 887 C C . ASP A 1 114 ? 8.433 -20.590 -0.142 1.00 75.38 114 ASP A C 1
ATOM 889 O O . ASP A 1 114 ? 7.987 -21.475 0.586 1.00 75.38 114 ASP A O 1
ATOM 893 N N . THR A 1 115 ? 9.716 -20.230 -0.085 1.00 72.12 115 THR A N 1
ATOM 894 C CA . THR A 1 115 ? 10.713 -20.827 0.803 1.00 72.12 115 THR A CA 1
ATOM 895 C C . THR A 1 115 ? 11.644 -19.728 1.320 1.00 72.12 115 THR A C 1
ATOM 897 O O . THR A 1 115 ? 12.608 -19.378 0.636 1.00 72.12 115 THR A O 1
ATOM 900 N N . PRO A 1 116 ? 11.373 -19.169 2.516 1.00 63.81 116 PRO A N 1
ATOM 901 C CA . PRO A 1 116 ? 12.094 -18.019 3.060 1.00 63.81 116 PRO A CA 1
ATOM 902 C C . PRO A 1 116 ? 13.472 -18.407 3.619 1.00 63.81 116 PRO A C 1
ATOM 904 O O . PRO A 1 116 ? 13.761 -18.249 4.804 1.00 63.81 116 PRO A O 1
ATOM 907 N N . ASP A 1 117 ? 14.318 -18.948 2.750 1.00 74.56 117 ASP A N 1
ATOM 908 C CA . ASP A 1 117 ? 15.732 -19.196 2.994 1.00 74.56 117 ASP A CA 1
ATOM 909 C C . ASP A 1 117 ? 16.519 -17.883 2.919 1.00 74.56 117 ASP A C 1
ATOM 911 O O . ASP A 1 117 ? 16.270 -17.053 2.048 1.00 74.56 117 ASP A O 1
ATOM 915 N N . TRP A 1 118 ? 17.497 -17.698 3.806 1.00 53.62 118 TRP A N 1
ATOM 916 C CA . TRP A 1 118 ? 18.282 -16.464 3.876 1.00 53.62 118 TRP A CA 1
ATOM 917 C C . TRP A 1 118 ? 19.006 -16.140 2.565 1.00 53.62 118 TRP A C 1
ATOM 919 O O . TRP A 1 118 ? 18.977 -14.990 2.142 1.00 53.62 118 TRP A O 1
ATOM 929 N N . ALA A 1 119 ? 19.636 -17.115 1.909 1.00 67.12 119 ALA A N 1
ATOM 930 C CA . ALA A 1 119 ? 20.423 -16.866 0.704 1.00 67.12 119 ALA A CA 1
ATOM 931 C C . ALA A 1 119 ? 19.520 -16.620 -0.512 1.00 67.12 119 ALA A C 1
ATOM 933 O O . ALA A 1 119 ? 19.770 -15.704 -1.299 1.00 67.12 119 ALA A O 1
ATOM 934 N N . ILE A 1 120 ? 18.429 -17.384 -0.636 1.00 67.06 120 ILE A N 1
ATOM 935 C CA . ILE A 1 120 ? 17.410 -17.168 -1.674 1.00 67.06 120 ILE A CA 1
ATOM 936 C C . ILE A 1 120 ? 16.740 -15.813 -1.463 1.00 67.06 120 ILE A C 1
ATOM 938 O O . ILE A 1 120 ? 16.576 -15.057 -2.416 1.00 67.06 120 ILE A O 1
ATOM 942 N N . CYS A 1 121 ? 16.404 -15.473 -0.220 1.00 59.88 121 CYS A N 1
ATOM 943 C CA . CYS A 1 121 ? 15.828 -14.187 0.122 1.00 59.88 121 CYS A CA 1
ATOM 944 C C . CYS A 1 121 ? 16.809 -13.041 -0.055 1.00 59.88 121 CYS A C 1
ATOM 946 O O . CYS A 1 121 ? 16.426 -12.040 -0.622 1.00 59.88 121 CYS A O 1
ATOM 948 N N . GLN A 1 122 ? 18.082 -13.166 0.287 1.00 63.31 122 GLN A N 1
ATOM 949 C CA . GLN A 1 122 ? 19.072 -12.130 -0.013 1.00 63.31 122 GLN A CA 1
ATOM 950 C C . GLN A 1 122 ? 19.247 -11.918 -1.529 1.00 63.31 122 GLN A C 1
ATOM 952 O O . GLN A 1 122 ? 19.519 -10.804 -1.968 1.00 63.31 122 GLN A O 1
ATOM 957 N N . ALA A 1 123 ? 19.038 -12.963 -2.336 1.00 64.56 123 ALA A N 1
ATOM 958 C CA . ALA A 1 123 ? 19.026 -12.873 -3.796 1.00 64.56 123 ALA A CA 1
ATOM 959 C C . ALA A 1 123 ? 17.693 -12.351 -4.383 1.00 64.56 123 ALA A C 1
ATOM 961 O O . ALA A 1 123 ? 17.659 -11.894 -5.525 1.00 64.56 123 ALA A O 1
ATOM 962 N N . ALA A 1 124 ? 16.598 -12.443 -3.627 1.00 58.66 124 ALA A N 1
ATOM 963 C CA . ALA A 1 124 ? 15.221 -12.137 -4.031 1.00 58.66 124 ALA A CA 1
ATOM 964 C C . ALA A 1 124 ? 14.673 -10.812 -3.491 1.00 58.66 124 ALA A C 1
ATOM 966 O O . ALA A 1 124 ? 13.822 -10.187 -4.115 1.00 58.66 124 ALA A O 1
ATOM 967 N N . TYR A 1 125 ? 15.077 -10.454 -2.280 1.00 55.84 125 TYR A N 1
ATOM 968 C CA . TYR A 1 125 ? 14.611 -9.339 -1.475 1.00 55.84 125 TYR A CA 1
ATOM 969 C C . TYR A 1 125 ? 15.687 -8.262 -1.462 1.00 55.84 125 TYR A C 1
ATOM 971 O O . TYR A 1 125 ? 16.866 -8.540 -1.284 1.00 55.84 125 TYR A O 1
ATOM 979 N N . GLY A 1 126 ? 15.298 -6.996 -1.582 1.00 43.72 126 GLY A N 1
ATOM 980 C CA . GLY A 1 126 ? 14.346 -6.387 -0.637 1.00 43.72 126 GLY A CA 1
ATOM 981 C C . GLY A 1 126 ? 12.837 -6.273 -0.955 1.00 43.72 126 GLY A C 1
ATOM 982 O O . GLY A 1 126 ? 12.431 -5.204 -1.390 1.00 43.72 126 GLY A O 1
ATOM 983 N N . GLY A 1 127 ? 11.970 -7.246 -0.581 1.00 37.25 127 GLY A N 1
ATOM 984 C CA . GLY A 1 127 ? 10.571 -6.974 -0.123 1.00 37.25 127 GLY A CA 1
ATOM 985 C C . GLY A 1 127 ? 9.345 -7.816 -0.607 1.00 37.25 127 GLY A C 1
ATOM 986 O O . GLY A 1 127 ? 9.071 -7.878 -1.786 1.00 37.25 127 GLY A O 1
ATOM 987 N N . GLN A 1 128 ? 8.591 -8.392 0.355 1.00 45.69 128 GLN A N 1
ATOM 988 C CA . GLN A 1 128 ? 7.189 -8.880 0.656 1.00 45.69 128 GLN A CA 1
ATOM 989 C C . GLN A 1 128 ? 5.996 -9.059 -0.342 1.00 45.69 128 GLN A C 1
ATOM 991 O O . GLN A 1 128 ? 5.849 -8.233 -1.205 1.00 45.69 128 GLN A O 1
ATOM 996 N N . ALA A 1 129 ? 5.103 -10.082 -0.177 1.00 41.53 129 ALA A N 1
ATOM 997 C CA . ALA A 1 129 ? 4.184 -10.679 -1.204 1.00 41.53 129 ALA A CA 1
ATOM 998 C C . ALA A 1 129 ? 2.650 -10.523 -1.044 1.00 41.53 129 ALA A C 1
ATOM 1000 O O . ALA A 1 129 ? 1.893 -11.031 -1.874 1.00 41.53 129 ALA A O 1
ATOM 1001 N N . SER A 1 130 ? 2.123 -9.871 -0.014 1.00 37.47 130 SER A N 1
ATOM 1002 C CA . SER A 1 130 ? 0.708 -10.091 0.355 1.00 37.47 130 SER A CA 1
ATOM 1003 C C . SER A 1 130 ? -0.371 -9.472 -0.566 1.00 37.47 130 SER A C 1
ATOM 1005 O O . SER A 1 130 ? -1.550 -9.567 -0.238 1.00 37.47 130 SER A O 1
ATOM 1007 N N . PHE A 1 131 ? -0.030 -8.864 -1.711 1.00 40.91 131 PHE A N 1
ATOM 1008 C CA . PHE A 1 131 ? -0.973 -8.072 -2.532 1.00 40.91 131 PHE A CA 1
ATOM 1009 C C . PHE A 1 131 ? -1.253 -8.594 -3.956 1.00 40.91 131 PHE A C 1
ATOM 1011 O O . PHE A 1 131 ? -2.099 -8.041 -4.662 1.00 40.91 131 PHE A O 1
ATOM 1018 N N . MET A 1 132 ? -0.595 -9.666 -4.404 1.00 45.47 132 MET A N 1
ATOM 1019 C CA . MET A 1 132 ? -0.513 -9.976 -5.841 1.00 45.47 132 MET A CA 1
ATOM 1020 C C . MET A 1 132 ? -1.706 -10.726 -6.475 1.00 45.47 132 MET A C 1
ATOM 1022 O O . MET A 1 132 ? -1.767 -10.809 -7.700 1.00 45.47 132 MET A O 1
ATOM 1026 N N . ALA A 1 133 ? -2.677 -11.249 -5.720 1.00 43.22 133 ALA A N 1
ATOM 1027 C CA . ALA A 1 133 ? -3.672 -12.194 -6.262 1.00 43.22 133 ALA A CA 1
ATOM 1028 C C . ALA A 1 133 ? -4.921 -11.576 -6.943 1.00 43.22 133 ALA A C 1
ATOM 1030 O O . ALA A 1 133 ? -5.829 -12.314 -7.319 1.00 43.22 133 ALA A O 1
ATOM 1031 N N . HIS A 1 134 ? -5.007 -10.249 -7.115 1.00 48.50 134 HIS A N 1
ATOM 1032 C CA . HIS A 1 134 ? -6.222 -9.592 -7.631 1.00 48.50 134 HIS A CA 1
ATOM 1033 C C . HIS A 1 134 ? -6.039 -8.905 -8.999 1.00 48.50 134 HIS A C 1
ATOM 1035 O O . HIS A 1 134 ? -4.975 -8.356 -9.306 1.00 48.50 134 HIS A O 1
ATOM 1041 N N . HIS A 1 135 ? -7.095 -8.936 -9.825 1.00 49.78 135 HIS A N 1
ATOM 1042 C CA . HIS A 1 135 ? -7.138 -8.335 -11.166 1.00 49.78 135 HIS A CA 1
ATOM 1043 C C . HIS A 1 135 ? -7.069 -6.801 -11.121 1.00 49.78 135 HIS A C 1
ATOM 1045 O O . HIS A 1 135 ? -7.690 -6.172 -10.262 1.00 49.78 135 HIS A O 1
ATOM 1051 N N . ARG A 1 136 ? -6.316 -6.209 -12.063 1.00 60.38 136 ARG A N 1
ATOM 1052 C CA . ARG A 1 136 ? -6.229 -4.751 -12.271 1.00 60.38 136 ARG A CA 1
ATOM 1053 C C . ARG A 1 136 ? -7.550 -4.232 -12.840 1.00 60.38 136 ARG A C 1
ATOM 1055 O O . ARG A 1 136 ? -8.125 -4.866 -13.721 1.00 60.38 136 ARG A O 1
ATOM 1062 N N . ARG A 1 137 ? -8.001 -3.080 -12.350 1.00 77.50 137 ARG A N 1
ATOM 1063 C CA . ARG A 1 137 ? -9.123 -2.300 -12.886 1.00 77.50 137 ARG A CA 1
ATOM 1064 C C . ARG A 1 137 ? -8.626 -0.913 -13.279 1.00 77.50 137 ARG A C 1
ATOM 1066 O O . ARG A 1 137 ? -7.708 -0.403 -12.641 1.00 77.50 137 ARG A O 1
ATOM 1073 N N . SER A 1 138 ? -9.224 -0.311 -14.301 1.00 78.38 138 SER A N 1
ATOM 1074 C CA . SER A 1 138 ? -8.871 1.045 -14.730 1.00 78.38 138 SER A CA 1
ATOM 1075 C C . SER A 1 138 ? -9.278 2.069 -13.677 1.00 78.38 138 SER A C 1
ATOM 1077 O O . SER A 1 138 ? -10.422 2.080 -13.227 1.00 78.38 138 SER A O 1
ATOM 1079 N N . LEU A 1 139 ? -8.343 2.936 -13.298 1.00 76.12 139 LEU A N 1
ATOM 1080 C CA . LEU A 1 139 ? -8.607 4.099 -12.464 1.00 76.12 139 LEU A CA 1
ATOM 1081 C C . LEU A 1 139 ? -9.058 5.247 -13.372 1.00 76.12 139 LEU A C 1
ATOM 1083 O O . LEU A 1 139 ? -8.283 5.704 -14.210 1.00 76.12 139 LEU A O 1
ATOM 1087 N N . MET A 1 140 ? -10.303 5.697 -13.216 1.00 77.69 140 MET A N 1
ATOM 1088 C CA . MET A 1 140 ? -10.898 6.750 -14.046 1.00 77.69 140 MET A CA 1
ATOM 1089 C C . MET A 1 140 ? -11.163 8.010 -13.221 1.00 77.69 140 MET A C 1
ATOM 1091 O O . MET A 1 140 ? -11.673 7.934 -12.103 1.00 77.69 140 MET A O 1
ATOM 1095 N N . LEU A 1 141 ? -10.884 9.178 -13.797 1.00 69.31 141 LEU A N 1
ATOM 1096 C CA . LEU A 1 141 ? -11.219 10.479 -13.220 1.00 69.31 141 LEU A CA 1
ATOM 1097 C C . LEU A 1 141 ? -11.768 11.395 -14.305 1.00 69.31 141 LEU A C 1
ATOM 1099 O O . LEU A 1 141 ? -11.110 11.613 -15.315 1.00 69.31 141 LEU A O 1
ATOM 1103 N N . TYR A 1 142 ? -12.979 11.916 -14.106 1.00 75.44 142 TYR A N 1
ATOM 1104 C CA . TYR A 1 142 ? -13.654 12.786 -15.081 1.00 75.44 142 TYR A CA 1
ATOM 1105 C C . TYR A 1 142 ? -13.693 12.205 -16.511 1.00 75.44 142 TYR A C 1
ATOM 1107 O O . TYR A 1 142 ? -13.598 12.934 -17.490 1.00 75.44 142 TYR A O 1
ATOM 1115 N N . GLY A 1 143 ? -13.805 10.878 -16.640 1.00 71.94 143 GLY A N 1
ATOM 1116 C CA . GLY A 1 143 ? -13.801 10.189 -17.936 1.00 71.94 143 GLY A CA 1
ATOM 1117 C C . GLY A 1 143 ? -12.412 9.939 -18.538 1.00 71.94 143 GLY A C 1
ATOM 1118 O O . GLY A 1 143 ? -12.321 9.327 -19.597 1.00 71.94 143 GLY A O 1
ATOM 1119 N N . VAL A 1 144 ? -11.334 10.341 -17.861 1.00 69.81 144 VAL A N 1
ATOM 1120 C CA . VAL A 1 144 ? -9.947 10.120 -18.286 1.00 69.81 144 VAL A CA 1
ATOM 1121 C C . VAL A 1 144 ? -9.342 8.936 -17.529 1.00 69.81 144 VAL A C 1
ATOM 1123 O O . VAL A 1 144 ? -9.457 8.849 -16.306 1.00 69.81 144 VAL A O 1
ATOM 1126 N N . GLY A 1 145 ? -8.679 8.031 -18.255 1.00 77.38 145 GLY A N 1
ATOM 1127 C CA . GLY A 1 145 ? -7.880 6.953 -17.670 1.00 77.38 145 GLY A CA 1
ATOM 1128 C C . GLY A 1 145 ? -6.615 7.504 -17.018 1.00 77.38 145 GLY A C 1
ATOM 1129 O O . GLY A 1 145 ? -5.782 8.117 -17.688 1.00 77.38 145 GLY A O 1
ATOM 1130 N N . LEU A 1 146 ? -6.493 7.305 -15.708 1.00 74.88 146 LEU A N 1
ATOM 1131 C CA . LEU A 1 146 ? -5.390 7.806 -14.889 1.00 74.88 146 LEU A CA 1
ATOM 1132 C C . LEU A 1 146 ? -4.399 6.728 -14.456 1.00 74.88 146 LEU A C 1
ATOM 1134 O O . LEU A 1 146 ? -3.428 7.055 -13.785 1.00 74.88 146 LEU A O 1
ATOM 1138 N N . GLY A 1 147 ? -4.671 5.466 -14.761 1.00 75.31 147 GLY A N 1
ATOM 1139 C CA . GLY A 1 147 ? -3.850 4.331 -14.366 1.00 75.31 147 GLY A CA 1
ATOM 1140 C C . GLY A 1 147 ? -4.706 3.158 -13.947 1.00 75.31 147 GLY A C 1
ATOM 1141 O O . GLY A 1 147 ? -5.770 2.906 -14.522 1.00 75.31 147 GLY A O 1
ATOM 1142 N N . TRP A 1 148 ? -4.258 2.421 -12.940 1.00 74.88 148 TRP A N 1
ATOM 1143 C CA . TRP A 1 148 ? -4.933 1.204 -12.517 1.00 74.88 148 TRP A CA 1
ATOM 1144 C C . TRP A 1 148 ? -4.988 1.076 -11.005 1.00 74.88 148 TRP A C 1
ATOM 1146 O O . TRP A 1 148 ? -4.116 1.535 -10.275 1.00 74.88 148 TRP A O 1
ATOM 1156 N N . PHE A 1 149 ? -6.015 0.395 -10.519 1.00 72.75 149 PHE A N 1
ATOM 1157 C CA . PHE A 1 149 ? -6.125 0.023 -9.122 1.00 72.75 149 PHE A CA 1
ATOM 1158 C C . PHE A 1 149 ? -6.455 -1.460 -8.972 1.00 72.75 149 PHE A C 1
ATOM 1160 O O . PHE A 1 149 ? -6.943 -2.126 -9.887 1.00 72.75 149 PHE A O 1
ATOM 1167 N N . LYS A 1 150 ? -6.154 -1.999 -7.797 1.00 66.75 150 LYS A N 1
ATOM 1168 C CA . LYS A 1 150 ? -6.520 -3.341 -7.358 1.00 66.75 150 LYS A CA 1
ATOM 1169 C C . LYS A 1 150 ? -7.114 -3.247 -5.972 1.00 66.75 150 LYS A C 1
ATOM 1171 O O . LYS A 1 150 ? -6.629 -2.487 -5.136 1.00 66.75 150 LYS A O 1
ATOM 1176 N N . GLN A 1 151 ? -8.127 -4.063 -5.718 1.00 66.38 151 GLN A N 1
ATOM 1177 C CA . GLN A 1 151 ? -8.707 -4.193 -4.393 1.00 66.38 151 GLN A CA 1
ATOM 1178 C C . GLN A 1 151 ? -8.650 -5.634 -3.914 1.00 66.38 151 GLN A C 1
ATOM 1180 O O . GLN A 1 151 ? -8.976 -6.557 -4.658 1.00 66.38 151 GLN A O 1
ATOM 1185 N N . ALA A 1 152 ? -8.258 -5.810 -2.658 1.00 57.03 152 ALA A N 1
ATOM 1186 C CA . ALA A 1 152 ? -8.248 -7.086 -1.968 1.00 57.03 152 ALA A CA 1
ATOM 1187 C C . ALA A 1 152 ? -9.164 -6.991 -0.749 1.00 57.03 152 ALA A C 1
ATOM 1189 O O . ALA A 1 152 ? -8.943 -6.164 0.133 1.00 57.03 152 ALA A O 1
ATOM 1190 N N . LYS A 1 153 ? -10.196 -7.836 -0.680 1.00 63.16 153 LYS A N 1
ATOM 1191 C CA . LYS A 1 153 ? -11.038 -7.959 0.517 1.00 63.16 153 LYS A CA 1
ATOM 1192 C C . LYS A 1 153 ? -10.445 -9.026 1.424 1.00 63.16 153 LYS A C 1
ATOM 1194 O O . LYS A 1 153 ? -10.636 -10.218 1.190 1.00 63.16 153 LYS A O 1
ATOM 1199 N N . VAL A 1 154 ? -9.729 -8.596 2.454 1.00 53.69 154 VAL A N 1
ATOM 1200 C CA . VAL A 1 154 ? -9.030 -9.480 3.385 1.00 53.69 154 VAL A CA 1
ATOM 1201 C C . VAL A 1 154 ? -9.869 -9.662 4.643 1.00 53.69 154 VAL A C 1
ATOM 1203 O O . VAL A 1 154 ? -10.327 -8.704 5.268 1.00 53.69 154 VAL A O 1
ATOM 1206 N N . GLN A 1 155 ? -10.076 -10.922 5.008 1.00 53.41 155 GLN A N 1
ATOM 1207 C CA . GLN A 1 155 ? -10.691 -11.311 6.267 1.00 53.41 155 GLN A CA 1
ATOM 1208 C C . GLN A 1 155 ? -9.658 -11.132 7.382 1.00 53.41 155 GLN A C 1
ATOM 1210 O O . GLN A 1 155 ? -8.684 -11.881 7.436 1.00 53.41 155 GLN A O 1
ATOM 1215 N N . ILE A 1 156 ? -9.833 -10.132 8.250 1.00 51.16 156 ILE A N 1
ATOM 1216 C CA . ILE A 1 156 ? -8.869 -9.874 9.324 1.00 51.16 156 ILE A CA 1
ATOM 1217 C C . ILE A 1 156 ? -9.408 -10.386 10.665 1.00 51.16 156 ILE A C 1
ATOM 1219 O O . ILE A 1 156 ? -10.262 -9.761 11.301 1.00 51.16 156 ILE A O 1
ATOM 1223 N N . GLY A 1 157 ? -8.888 -11.539 11.095 1.00 60.56 157 GLY A N 1
ATOM 1224 C CA . GLY A 1 157 ? -9.376 -12.289 12.259 1.00 60.56 157 GLY A CA 1
ATOM 1225 C C . GLY A 1 157 ? -10.841 -12.715 12.108 1.00 60.56 157 GLY A C 1
ATOM 1226 O O . GLY A 1 157 ? -11.285 -13.019 11.003 1.00 60.56 157 GLY A O 1
ATOM 1227 N N . ASN A 1 158 ? -11.608 -12.698 13.203 1.00 57.22 158 ASN A N 1
ATOM 1228 C CA . ASN A 1 158 ? -12.991 -13.211 13.247 1.00 57.22 158 ASN A CA 1
ATOM 1229 C C . ASN A 1 158 ? -14.076 -12.160 12.929 1.00 57.22 158 ASN A C 1
ATOM 1231 O O . ASN A 1 158 ? -15.240 -12.349 13.279 1.00 57.22 158 ASN A O 1
ATOM 1235 N N . ARG A 1 159 ? -13.726 -11.023 12.311 1.00 57.03 159 ARG A N 1
ATOM 1236 C CA . ARG A 1 159 ? -14.715 -9.981 11.971 1.00 57.03 159 ARG A CA 1
ATOM 1237 C C . ARG A 1 159 ? -15.743 -10.504 10.960 1.00 57.03 159 ARG A C 1
ATOM 1239 O O . ARG A 1 159 ? -15.380 -11.207 10.033 1.00 57.03 159 ARG A O 1
ATOM 1246 N N . LYS A 1 160 ? -17.022 -10.144 11.084 1.00 63.47 160 LYS A N 1
ATOM 1247 C CA . LYS A 1 160 ? -18.025 -10.537 10.070 1.00 63.47 160 LYS A CA 1
ATOM 1248 C C . LYS A 1 160 ? -17.805 -9.840 8.720 1.00 63.47 160 LYS A C 1
ATOM 1250 O O . LYS A 1 160 ? -18.113 -10.412 7.681 1.00 63.47 160 LYS A O 1
ATOM 1255 N N . GLU A 1 161 ? -17.251 -8.630 8.736 1.00 68.38 161 GLU A N 1
ATOM 1256 C CA . GLU A 1 161 ? -16.992 -7.829 7.539 1.00 68.38 161 GLU A CA 1
ATOM 1257 C C . GLU A 1 161 ? -15.525 -7.923 7.100 1.00 68.38 161 GLU A C 1
ATOM 1259 O O . GLU A 1 161 ? -14.604 -7.797 7.913 1.00 68.38 161 GLU A O 1
ATOM 1264 N N . LYS A 1 162 ? -15.308 -8.122 5.794 1.00 60.16 162 LYS A N 1
ATOM 1265 C CA . LYS A 1 162 ? -13.974 -8.137 5.179 1.00 60.16 162 LYS A CA 1
ATOM 1266 C C . LYS A 1 162 ? -13.461 -6.712 4.996 1.00 60.16 162 LYS A C 1
ATOM 1268 O O . LYS A 1 162 ? -14.190 -5.843 4.528 1.00 60.16 162 LYS A O 1
ATOM 1273 N N . THR A 1 163 ? -12.187 -6.485 5.295 1.00 59.12 163 THR A N 1
ATOM 1274 C CA . THR A 1 163 ? -11.531 -5.193 5.073 1.00 59.12 163 THR A CA 1
ATOM 1275 C C . THR A 1 163 ? -11.070 -5.083 3.626 1.00 59.12 163 THR A C 1
ATOM 1277 O O . THR A 1 163 ? -10.339 -5.945 3.142 1.00 59.12 163 THR A O 1
ATOM 1280 N N . THR A 1 164 ? -11.474 -4.019 2.935 1.00 67.25 164 THR A N 1
ATOM 1281 C CA . THR A 1 164 ? -11.009 -3.726 1.576 1.00 67.25 164 THR A CA 1
ATOM 1282 C C . THR A 1 164 ? -9.685 -2.972 1.637 1.00 67.25 164 THR A C 1
ATOM 1284 O O . THR A 1 164 ? -9.624 -1.843 2.115 1.00 67.25 164 THR A O 1
ATOM 1287 N N . PHE A 1 165 ? -8.625 -3.581 1.123 1.00 57.62 165 PHE A N 1
ATOM 1288 C CA . PHE A 1 165 ? -7.378 -2.903 0.804 1.00 57.62 165 PHE A CA 1
ATOM 1289 C C . PHE A 1 165 ? -7.414 -2.460 -0.647 1.00 57.62 165 PHE A C 1
ATOM 1291 O O . PHE A 1 165 ? -7.779 -3.255 -1.509 1.00 57.62 165 PHE A O 1
ATOM 1298 N N . THR A 1 166 ? -7.006 -1.224 -0.916 1.00 66.38 166 THR A N 1
ATOM 1299 C CA . THR A 1 166 ? -6.916 -0.689 -2.275 1.00 66.38 166 THR A CA 1
ATOM 1300 C C . THR A 1 166 ? -5.481 -0.273 -2.556 1.00 66.38 166 THR A C 1
ATOM 1302 O O . THR A 1 166 ? -4.913 0.510 -1.801 1.00 66.38 166 THR A O 1
ATOM 1305 N N . PHE A 1 167 ? -4.909 -0.791 -3.637 1.00 64.50 167 PHE A N 1
ATOM 1306 C CA . PHE A 1 167 ? -3.658 -0.313 -4.213 1.00 64.50 167 PHE A CA 1
ATOM 1307 C C . PHE A 1 167 ? -3.987 0.412 -5.512 1.00 64.50 167 PHE A C 1
ATOM 1309 O O . PHE A 1 167 ? -4.724 -0.132 -6.330 1.00 64.50 167 PHE A O 1
ATOM 1316 N N . ALA A 1 168 ? -3.462 1.615 -5.704 1.00 69.12 168 ALA A N 1
ATOM 1317 C CA . ALA A 1 168 ? -3.670 2.395 -6.914 1.00 69.12 168 ALA A CA 1
ATOM 1318 C C . ALA A 1 168 ? -2.325 2.900 -7.431 1.00 69.12 168 ALA A C 1
ATOM 1320 O O . ALA A 1 168 ? -1.514 3.405 -6.657 1.00 69.12 168 ALA A O 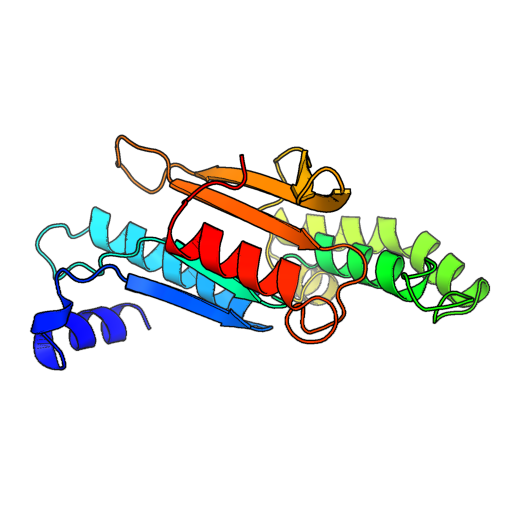1
ATOM 1321 N N . ALA A 1 169 ? -2.115 2.752 -8.733 1.00 68.38 169 ALA A N 1
ATOM 1322 C CA . ALA A 1 169 ? -1.017 3.336 -9.479 1.00 68.38 169 ALA A CA 1
ATOM 1323 C C . ALA A 1 169 ? -1.582 4.427 -10.395 1.00 68.38 169 ALA A C 1
ATOM 1325 O O . ALA A 1 169 ? -2.611 4.226 -11.046 1.00 68.38 169 ALA A O 1
ATOM 1326 N N . VAL A 1 170 ? -0.909 5.577 -10.422 1.00 68.88 170 VAL A N 1
ATOM 1327 C CA . VAL A 1 170 ? -1.254 6.710 -11.285 1.00 68.88 170 VAL A CA 1
ATOM 1328 C C . VAL A 1 170 ? -0.225 6.786 -12.404 1.00 68.88 170 VAL A C 1
ATOM 1330 O O . VAL A 1 170 ? 0.974 6.891 -12.145 1.00 68.88 170 VAL A O 1
ATOM 1333 N N . ASP A 1 171 ? -0.692 6.737 -13.645 1.00 63.50 171 ASP A N 1
ATOM 1334 C CA . ASP A 1 171 ? 0.147 6.761 -14.833 1.00 63.50 171 ASP A CA 1
ATOM 1335 C C . ASP A 1 171 ? 0.919 8.073 -14.919 1.00 63.50 171 ASP A C 1
ATOM 1337 O O . ASP A 1 171 ? 0.346 9.168 -14.855 1.00 63.50 171 ASP A O 1
ATOM 1341 N N . SER A 1 172 ? 2.226 7.952 -15.161 1.00 60.31 172 SER A N 1
ATOM 1342 C CA . SER A 1 172 ? 3.152 9.086 -15.281 1.00 60.31 172 SER A CA 1
ATOM 1343 C C . SER A 1 172 ? 3.233 9.966 -14.030 1.00 60.31 172 SER A C 1
ATOM 1345 O O . SER A 1 172 ? 3.552 11.147 -14.133 1.00 60.31 172 SER A O 1
ATOM 1347 N N . ALA A 1 173 ? 2.919 9.414 -12.859 1.00 56.38 173 ALA A N 1
ATOM 1348 C CA . ALA A 1 173 ? 3.318 10.020 -11.602 1.00 56.38 173 ALA A CA 1
ATOM 1349 C C . ALA A 1 173 ? 4.781 9.647 -11.308 1.00 56.38 173 ALA A C 1
ATOM 1351 O O . ALA A 1 173 ? 5.143 8.472 -11.382 1.00 56.38 173 ALA A O 1
ATOM 1352 N N . GLY A 1 174 ? 5.620 10.638 -10.990 1.00 47.78 174 GLY A N 1
ATOM 1353 C CA . GLY A 1 174 ? 6.998 10.410 -10.563 1.00 47.78 174 GLY A CA 1
ATOM 1354 C C . GLY A 1 174 ? 7.093 9.786 -9.168 1.00 47.78 174 GLY A C 1
ATOM 1355 O O . GLY A 1 174 ? 6.100 9.361 -8.563 1.00 47.78 174 GLY A O 1
ATOM 1356 N N . ASN A 1 175 ? 8.305 9.785 -8.603 1.00 45.28 175 ASN A N 1
ATOM 1357 C CA . ASN A 1 175 ? 8.546 9.335 -7.231 1.00 45.28 175 ASN A CA 1
ATOM 1358 C C . ASN A 1 175 ? 8.070 10.381 -6.197 1.00 45.28 175 ASN A C 1
ATOM 1360 O O . ASN A 1 175 ? 8.835 10.811 -5.352 1.00 45.28 175 ASN A O 1
ATOM 1364 N N . MET A 1 176 ? 6.843 10.868 -6.385 1.00 44.59 176 MET A N 1
ATOM 1365 C CA . MET A 1 176 ? 5.995 11.690 -5.532 1.00 44.59 176 MET A CA 1
ATOM 1366 C C . MET A 1 176 ? 4.762 12.026 -6.387 1.00 44.59 176 MET A C 1
ATOM 1368 O O . MET A 1 176 ? 4.722 13.046 -7.075 1.00 44.59 176 MET A O 1
ATOM 1372 N N . VAL A 1 177 ? 3.722 11.186 -6.308 1.00 56.28 177 VAL A N 1
ATOM 1373 C CA . VAL A 1 177 ? 2.383 11.486 -6.868 1.00 56.28 177 VAL A CA 1
ATOM 1374 C C . VAL A 1 177 ? 1.900 12.926 -6.555 1.00 56.28 177 VAL A C 1
ATOM 1376 O O . VAL A 1 177 ? 1.223 13.497 -7.409 1.00 56.28 177 VAL A O 1
ATOM 1379 N N . PRO A 1 178 ? 2.263 13.575 -5.418 1.00 52.34 178 PRO A N 1
ATOM 1380 C CA . PRO A 1 178 ? 1.840 14.948 -5.133 1.00 52.34 178 PRO A CA 1
ATOM 1381 C C . PRO A 1 178 ? 2.383 16.049 -6.059 1.00 52.34 178 PRO A C 1
ATOM 1383 O O . PRO A 1 178 ? 1.713 17.070 -6.182 1.00 52.34 178 PRO A O 1
ATOM 1386 N N . TYR A 1 179 ? 3.571 15.901 -6.663 1.00 47.16 179 TYR A N 1
ATOM 1387 C CA . TYR A 1 179 ? 4.223 17.021 -7.366 1.00 47.16 179 TYR A CA 1
ATOM 1388 C C . TYR A 1 179 ? 3.766 17.145 -8.825 1.00 47.16 179 TYR A C 1
ATOM 1390 O O . TYR A 1 179 ? 3.308 18.208 -9.237 1.00 47.16 179 TYR A O 1
ATOM 1398 N N . ASP A 1 180 ? 3.814 16.047 -9.584 1.00 56.00 180 ASP A N 1
ATOM 1399 C CA . ASP A 1 180 ? 3.499 16.071 -11.021 1.00 56.00 180 ASP A CA 1
ATOM 1400 C C . ASP A 1 180 ? 1.993 15.957 -11.306 1.00 56.00 180 ASP A C 1
ATOM 1402 O O . ASP A 1 180 ? 1.527 16.354 -12.373 1.00 56.00 180 ASP A O 1
ATOM 1406 N N . ARG A 1 181 ? 1.223 15.389 -10.363 1.00 68.19 181 ARG A N 1
ATOM 1407 C CA . ARG A 1 181 ? -0.210 15.061 -10.508 1.00 68.19 181 ARG A CA 1
ATOM 1408 C C . ARG A 1 181 ? -1.048 15.521 -9.300 1.00 68.19 181 ARG A C 1
ATOM 1410 O O . ARG A 1 181 ? -1.669 14.700 -8.618 1.00 68.19 181 ARG A O 1
ATOM 1417 N N . PRO A 1 182 ? -1.077 16.833 -8.990 1.00 68.19 182 PRO A N 1
ATOM 1418 C CA . PRO A 1 182 ? -1.671 17.350 -7.755 1.00 68.19 182 PRO A CA 1
ATOM 1419 C C . PRO A 1 182 ? -3.194 17.163 -7.668 1.00 68.19 182 PRO A C 1
ATOM 1421 O O . PRO A 1 182 ? -3.721 16.960 -6.575 1.00 68.19 182 PRO A O 1
ATOM 1424 N N . GLN A 1 183 ? -3.916 17.191 -8.795 1.00 72.69 183 GLN A N 1
ATOM 1425 C CA . GLN A 1 183 ? -5.371 16.981 -8.808 1.00 72.69 183 GLN A CA 1
ATOM 1426 C C . GLN A 1 183 ? -5.726 15.513 -8.542 1.00 72.69 183 GLN A C 1
ATOM 1428 O O . GLN A 1 183 ? -6.650 15.208 -7.787 1.00 72.69 183 GLN A O 1
ATOM 1433 N N . GLU A 1 184 ? -4.966 14.593 -9.128 1.00 73.31 184 GLU A N 1
ATOM 1434 C CA . GLU A 1 184 ? -5.112 13.156 -8.935 1.00 73.31 184 GLU A CA 1
ATOM 1435 C C . GLU A 1 184 ? -4.703 12.743 -7.517 1.00 73.31 184 GLU A C 1
ATOM 1437 O O . GLU A 1 184 ? -5.399 11.950 -6.880 1.00 73.31 184 GLU A O 1
ATOM 1442 N N . ALA A 1 185 ? -3.624 13.329 -6.991 1.00 70.00 185 ALA A N 1
ATOM 1443 C CA . ALA A 1 185 ? -3.194 13.145 -5.610 1.00 70.00 185 ALA A CA 1
ATOM 1444 C C . ALA A 1 185 ? -4.267 13.620 -4.622 1.00 70.00 185 ALA A C 1
ATOM 1446 O O . ALA A 1 185 ? -4.627 12.882 -3.701 1.00 70.00 185 ALA A O 1
ATOM 1447 N N . LEU A 1 186 ? -4.821 14.818 -4.840 1.00 72.00 186 LEU A N 1
ATOM 1448 C CA . LEU A 1 186 ? -5.904 15.353 -4.020 1.00 72.00 186 LEU A CA 1
ATOM 1449 C C . LEU A 1 186 ? -7.119 14.424 -4.047 1.00 72.00 186 LEU A C 1
ATOM 1451 O O . LEU A 1 186 ? -7.612 14.056 -2.986 1.00 72.00 186 LEU A O 1
ATOM 1455 N N . ARG A 1 187 ? -7.540 13.952 -5.227 1.00 73.56 187 ARG A N 1
ATOM 1456 C CA . ARG A 1 187 ? -8.659 13.007 -5.339 1.00 73.56 187 ARG A CA 1
ATOM 1457 C C . ARG A 1 187 ? -8.390 11.702 -4.590 1.00 73.56 187 ARG A C 1
ATOM 1459 O O . ARG A 1 187 ? -9.287 11.197 -3.920 1.00 73.56 187 ARG A O 1
ATOM 1466 N N . LEU A 1 188 ? -7.188 11.135 -4.702 1.00 69.56 188 LEU A N 1
ATOM 1467 C CA . LEU A 1 188 ? -6.822 9.914 -3.977 1.00 69.56 188 LEU A CA 1
ATOM 1468 C C . LEU A 1 188 ? -6.914 10.120 -2.462 1.00 69.56 188 LEU A C 1
ATOM 1470 O O . LEU A 1 188 ? -7.422 9.246 -1.763 1.00 69.56 188 LEU A O 1
ATOM 1474 N N . VAL A 1 189 ? -6.471 11.277 -1.963 1.00 70.12 189 VAL A N 1
ATOM 1475 C CA . VAL A 1 189 ? -6.548 11.639 -0.541 1.00 70.12 189 VAL A CA 1
ATOM 1476 C C . VAL A 1 189 ? -7.990 11.896 -0.104 1.00 70.12 189 VAL A C 1
ATOM 1478 O O . VAL A 1 189 ? -8.394 11.409 0.952 1.00 70.12 189 VAL A O 1
ATOM 1481 N N . GLU A 1 190 ? -8.781 12.616 -0.899 1.00 71.25 190 GLU A N 1
ATOM 1482 C CA . GLU A 1 190 ? -10.198 12.882 -0.638 1.00 71.25 190 GLU A CA 1
ATOM 1483 C C . GLU A 1 190 ? -10.996 11.581 -0.595 1.00 71.25 190 GLU A C 1
ATOM 1485 O O . GLU A 1 190 ? -11.665 11.311 0.404 1.00 71.25 190 GLU A O 1
ATOM 1490 N N . LYS A 1 191 ? -10.847 10.721 -1.610 1.00 68.62 191 LYS A N 1
ATOM 1491 C CA . LYS A 1 191 ? -11.465 9.394 -1.606 1.00 68.62 191 LYS A CA 1
ATOM 1492 C C . LYS A 1 191 ? -10.974 8.586 -0.412 1.00 68.62 191 LYS A C 1
ATOM 1494 O O . LYS A 1 191 ? -11.782 8.195 0.406 1.00 68.62 191 LYS A O 1
ATOM 1499 N N . TRP A 1 192 ? -9.674 8.429 -0.184 1.00 63.50 192 TRP A N 1
ATOM 1500 C CA . TRP A 1 192 ? -9.180 7.687 0.986 1.00 63.50 192 TRP A CA 1
ATOM 1501 C C . TRP A 1 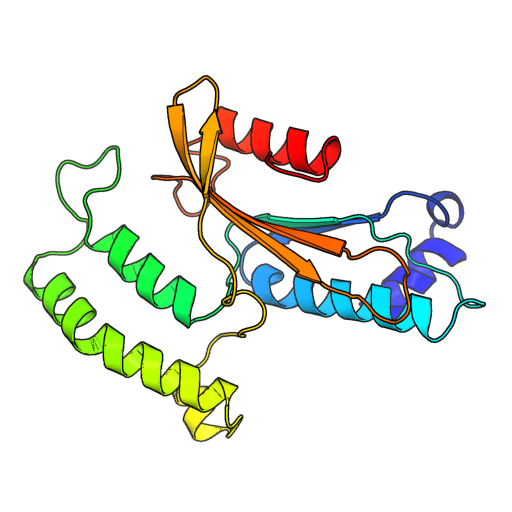192 ? -9.728 8.195 2.336 1.00 63.50 192 TRP A C 1
ATOM 1503 O O . TRP A 1 192 ? -9.970 7.406 3.258 1.00 63.50 192 TRP A O 1
ATOM 1513 N N . ARG A 1 193 ? -9.921 9.512 2.472 1.00 59.69 193 ARG A N 1
ATOM 1514 C CA . ARG A 1 193 ? -10.423 10.144 3.694 1.00 59.69 193 ARG A CA 1
ATOM 1515 C C . ARG A 1 193 ? -11.929 9.944 3.885 1.00 59.69 193 ARG A C 1
ATOM 1517 O O . ARG A 1 193 ? -12.335 9.760 5.039 1.00 59.69 193 ARG A O 1
ATOM 1524 N N . PHE A 1 194 ? -12.717 9.979 2.808 1.00 58.44 194 PHE A N 1
ATOM 1525 C CA . PHE A 1 194 ? -14.184 10.067 2.851 1.00 58.44 194 PHE A CA 1
ATOM 1526 C C . PHE A 1 194 ? -14.931 8.867 2.226 1.00 58.44 194 PHE A C 1
ATOM 1528 O O . PHE A 1 194 ? -16.060 8.592 2.618 1.00 58.44 194 PHE A O 1
ATOM 1535 N N . GLU A 1 195 ? -14.297 8.104 1.336 1.00 53.78 195 GLU A N 1
ATOM 1536 C CA . GLU A 1 195 ? -14.839 6.973 0.570 1.00 53.78 195 GLU A CA 1
ATOM 1537 C C . GLU A 1 195 ? -13.854 5.778 0.600 1.00 53.78 195 GLU A C 1
ATOM 1539 O O . GLU A 1 195 ? -12.817 5.763 -0.057 1.00 53.78 195 GLU A O 1
ATOM 1544 N N . CYS A 1 196 ? -14.149 4.710 1.349 1.00 48.19 196 CYS A N 1
ATOM 1545 C CA . CYS A 1 196 ? -13.230 3.563 1.490 1.00 48.19 196 CYS A CA 1
ATOM 1546 C C . CYS A 1 196 ? -13.006 2.728 0.202 1.00 48.19 196 CYS A C 1
ATOM 1548 O O . CYS A 1 196 ? -12.353 1.682 0.258 1.00 48.19 196 CYS A O 1
ATOM 1550 N N . THR A 1 197 ? -13.540 3.150 -0.949 1.00 49.06 197 THR A N 1
ATOM 1551 C CA . THR A 1 197 ? -13.516 2.423 -2.226 1.00 49.06 197 THR A CA 1
ATOM 1552 C C . THR A 1 197 ? -13.279 3.358 -3.416 1.00 49.06 197 THR A C 1
ATOM 1554 O O . THR A 1 197 ? -13.770 4.482 -3.439 1.00 49.06 197 THR A O 1
ATOM 1557 N N . LEU A 1 198 ? -12.545 2.878 -4.430 1.00 47.31 198 LEU A N 1
ATOM 1558 C CA . LEU A 1 198 ? -12.293 3.603 -5.687 1.00 47.31 198 LEU A CA 1
ATOM 1559 C C . LEU A 1 198 ? -13.314 3.295 -6.800 1.00 47.31 198 LEU A C 1
ATOM 1561 O O . LEU A 1 198 ? -13.081 3.698 -7.936 1.00 47.31 198 LEU A O 1
ATOM 1565 N N . GLU A 1 199 ? -14.410 2.598 -6.482 1.00 48.19 199 GLU A N 1
ATOM 1566 C CA . GLU A 1 199 ? -15.541 2.412 -7.409 1.00 48.19 199 GLU A CA 1
ATOM 1567 C C . GLU A 1 199 ? -16.201 3.750 -7.791 1.00 48.19 199 GLU A C 1
ATOM 1569 O O . G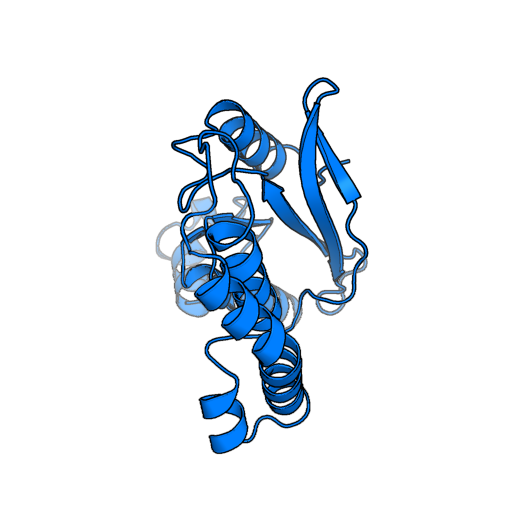LU A 1 199 ? -16.071 4.741 -7.022 1.00 48.19 199 GLU A O 1
#

pLDDT: mean 72.12, std 13.36, range [37.25, 92.25]

InterPro domains:
  IPR001563 Peptidase S10, serine carboxypeptidase [PF00450] (2-101)
  IPR001563 Peptidase S10, serine carboxypeptidase [PF00450] (150-192)
  IPR001563 Peptidase S10, serine carboxypeptidase [PR00724] (9-34)
  IPR001563 Peptidase S10, serine carboxypeptidase [PR00724] (165-178)
  IPR018202 Serine carboxypeptidase, serine active site [PS00131] (23-30)
  IPR029058 Alpha/Beta hydrolase fold [G3DSA:3.40.50.1820] (1-145)
  IPR029058 Alpha/Beta hydrolase fold [G3DSA:3.40.50.1820] (146-195)
  IPR029058 Alpha/Beta hydrolase fold [SSF53474] (2-195)

Radius of gyration: 19.18 Å; chains: 1; bounding box: 38×38×55 Å

Sequence (199 aa):
MHHSLQVFVTQVCPDLSEASFRLTGESYAGYYLPTLGARIVSQNNLYPKRPQVNLKSTLIGNGLVPVLDNAFGYWETLCTIPKGFDKPVFNETQCDIMAANLPRCMKVARACYDTPDWAICQAAYGGQASFMAHHRRSLMLYGVGLGWFKQAKVQIGNRKEKTTFTFAAVDSAGNMVPYDRPQEALRLVEKWRFECTLE

Foldseek 3Di:
DLVVLLCCCVPVNVVCLPPADEAEEEEQVLVVVVVSVLVLLQCCQVCVPGRHDNYDYYYYALYPHQPLVVLVVVLCQQQPAAPPGPGGVDDPVVSVVSVVCSVVLNVLLVCCVVPVDPVSDVSNDPDDDDFPDFDWDFQDDPNDGFFTKTWDFDDRPPDPGTQIDMDTDGGRQDSGCCPPPVVVVVVVVVCVVPPSDSD

Secondary structure (DSSP, 8-state):
-HHHHHHIIIII-GGGSSS-EEEEEETTHHHHHHHHHHHHHHHHHH-TTSPP--EEEEEEES----HHHHHHHHHHHHHS--TT-SS-SS-HHHHHHHHHHHHHHHHHHHHHHHS--HHHHHHH-S---TTTTS--EEEEETTEEEEEEEEEEE--TT-SSPEEEEEEEETT--S-HHHH-HHHHHHHHHHHHH-S---